Protein AF-A0A5J4TBL1-F1 (afdb_monomer_lite)

Organism: NCBI:txid222440

Secondary structure (DSSP, 8-state):
--EE-SSEEEES-EEPPPTT--SS--SB-SSEEEE-SS---GGG--EE-TTEEEES-EESSB-SSEEEE-TTHHHHHHTTTTHHHHTT--TTTS-GGGEEEESS-HHHHTT--HHHHHHH-EEGGGGT----EEEEEEEEEESS-TTSPEEEEEEEES--PPTT---SSPSSS--PPPEEE--TTS-EEEEEEES-GGG--TTT---EE-B-SSSS--B-GGG-BT-PEEEEEEEE----S----TT-----SSTTSTT--------------THHHHHHHHHHHHHHHHHHHHHHHHHHHHHHHHHHHHHHHHHHHHHHHHHHHHHHHHHT-

pLDDT: mean 84.66, std 18.49, range [24.11, 98.69]

Structure (mmCIF, N/CA/C/O backbone):
data_AF-A0A5J4TBL1-F1
#
_entry.id   AF-A0A5J4TBL1-F1
#
loop_
_atom_site.group_PDB
_atom_site.id
_atom_site.type_symbol
_atom_site.label_atom_id
_atom_site.label_alt_id
_atom_site.label_comp_id
_atom_site.label_asym_id
_atom_site.label_entity_id
_atom_site.label_seq_id
_atom_site.pdbx_PDB_ins_code
_atom_site.Cartn_x
_atom_site.Cartn_y
_atom_site.Cartn_z
_atom_site.occupancy
_atom_site.B_iso_or_equiv
_atom_site.auth_seq_id
_atom_site.auth_comp_id
_atom_site.auth_asym_id
_atom_site.auth_atom_id
_atom_site.pdbx_PDB_model_num
ATOM 1 N N . PHE A 1 1 ? 1.910 -9.242 -28.621 1.00 79.31 1 PHE A N 1
ATOM 2 C CA . PHE A 1 1 ? 3.224 -9.597 -28.035 1.00 79.31 1 PHE A CA 1
ATOM 3 C C . PHE A 1 1 ? 2.955 -10.197 -26.657 1.00 79.31 1 PHE A C 1
ATOM 5 O O . PHE A 1 1 ? 1.864 -9.976 -26.162 1.00 79.31 1 PHE A O 1
ATOM 12 N N . GLN A 1 2 ? 3.845 -11.005 -26.076 1.00 91.75 2 GLN A N 1
ATOM 13 C CA . GLN A 1 2 ? 3.670 -11.520 -24.709 1.00 91.75 2 GLN A CA 1
ATOM 14 C C . GLN A 1 2 ? 5.017 -11.528 -23.983 1.00 91.75 2 GLN A C 1
ATOM 16 O O . GLN A 1 2 ? 6.008 -12.005 -24.536 1.00 91.75 2 GLN A O 1
ATOM 21 N N . PHE A 1 3 ? 5.031 -11.033 -22.749 1.00 94.25 3 PHE A N 1
ATOM 22 C CA . PHE A 1 3 ? 6.153 -11.056 -21.824 1.00 94.25 3 PHE A CA 1
ATOM 23 C C . PHE A 1 3 ? 5.714 -11.753 -20.536 1.00 94.25 3 PHE A C 1
ATOM 25 O O . PHE A 1 3 ? 4.968 -11.189 -19.741 1.00 94.25 3 PHE A O 1
ATOM 32 N N . LYS A 1 4 ? 6.149 -13.004 -20.356 1.00 97.00 4 LYS A N 1
ATOM 33 C CA . LYS A 1 4 ? 5.782 -13.825 -19.198 1.00 97.00 4 LYS A CA 1
ATOM 34 C C . LYS A 1 4 ? 7.018 -14.396 -18.523 1.00 97.00 4 LYS A C 1
ATOM 36 O O . LYS A 1 4 ? 7.813 -15.079 -19.175 1.00 97.00 4 LYS A O 1
ATOM 41 N N . ILE A 1 5 ? 7.150 -14.165 -17.225 1.00 97.75 5 ILE A N 1
ATOM 42 C CA . ILE A 1 5 ? 8.167 -14.773 -16.373 1.00 97.75 5 ILE A CA 1
ATOM 43 C C . ILE A 1 5 ? 7.556 -16.028 -15.763 1.00 97.75 5 ILE A C 1
ATOM 45 O O . ILE A 1 5 ? 6.660 -15.948 -14.934 1.00 97.75 5 ILE A O 1
ATOM 49 N N . LYS A 1 6 ? 8.030 -17.199 -16.196 1.00 96.75 6 LYS A N 1
ATOM 50 C CA . LYS A 1 6 ? 7.522 -18.486 -15.694 1.00 96.75 6 LYS A CA 1
ATOM 51 C C . LYS A 1 6 ? 8.152 -18.897 -14.365 1.00 96.75 6 LYS A C 1
ATOM 53 O O . LYS A 1 6 ? 7.453 -19.378 -13.487 1.00 96.75 6 LYS A O 1
ATOM 58 N N . ASP A 1 7 ? 9.471 -18.765 -14.270 1.00 97.62 7 ASP A N 1
ATOM 59 C CA . ASP A 1 7 ? 10.264 -19.028 -13.067 1.00 97.62 7 ASP A CA 1
ATOM 60 C C . ASP A 1 7 ? 11.637 -18.380 -13.269 1.00 97.62 7 ASP A C 1
ATOM 62 O O . ASP A 1 7 ? 12.453 -18.865 -14.059 1.00 97.62 7 ASP A O 1
ATOM 66 N N . ALA A 1 8 ? 11.866 -17.233 -12.636 1.00 97.81 8 ALA A N 1
ATOM 67 C CA . ALA A 1 8 ? 13.154 -16.552 -12.688 1.00 97.81 8 ALA A CA 1
ATOM 68 C C . ALA A 1 8 ? 13.434 -15.832 -11.374 1.00 97.81 8 ALA A C 1
ATOM 70 O O . ALA A 1 8 ? 12.564 -15.162 -10.825 1.00 97.81 8 ALA A O 1
ATOM 71 N N . THR A 1 9 ? 14.675 -15.929 -10.901 1.00 98.19 9 THR A N 1
ATOM 72 C CA . THR A 1 9 ? 15.126 -15.221 -9.702 1.00 98.19 9 THR A CA 1
ATOM 73 C C . THR A 1 9 ? 16.022 -14.051 -10.085 1.00 98.19 9 THR A C 1
ATOM 75 O O . THR A 1 9 ? 17.064 -14.242 -10.713 1.00 98.19 9 THR A O 1
ATOM 78 N N . PHE A 1 10 ? 15.637 -12.852 -9.659 1.00 97.69 10 PHE A N 1
ATOM 79 C CA . PHE A 1 10 ? 16.438 -11.638 -9.730 1.00 97.69 10 PHE A CA 1
ATOM 80 C C . PHE A 1 10 ? 17.062 -11.429 -8.358 1.00 97.69 10 PHE A C 1
ATOM 82 O O . PHE A 1 10 ? 16.350 -11.209 -7.377 1.00 97.69 10 PHE A O 1
ATOM 89 N N . ARG A 1 11 ? 18.388 -11.563 -8.290 1.00 97.81 11 ARG A N 1
ATOM 90 C CA . ARG A 1 11 ? 19.124 -11.560 -7.030 1.00 97.81 11 ARG A CA 1
ATOM 91 C C . ARG A 1 11 ? 20.290 -10.590 -7.062 1.00 97.81 11 ARG A C 1
ATOM 93 O O . ARG A 1 11 ? 21.114 -10.671 -7.973 1.00 97.81 11 ARG A O 1
ATOM 100 N N . ASN A 1 12 ? 20.428 -9.777 -6.015 1.00 98.06 12 ASN A N 1
ATOM 101 C CA . ASN A 1 12 ? 21.492 -8.775 -5.875 1.00 98.06 12 ASN A CA 1
ATOM 102 C C . ASN A 1 12 ? 21.553 -7.779 -7.047 1.00 98.06 12 ASN A C 1
ATOM 104 O O . ASN A 1 12 ? 22.613 -7.206 -7.327 1.00 98.06 12 ASN A O 1
ATOM 108 N N . SER A 1 13 ? 20.436 -7.589 -7.748 1.00 98.25 13 SER A N 1
ATOM 109 C CA . SER A 1 13 ? 20.332 -6.638 -8.847 1.00 98.25 13 SER A CA 1
ATOM 110 C C . SER A 1 13 ? 20.237 -5.212 -8.297 1.00 98.25 13 SER A C 1
ATOM 112 O O . SER A 1 13 ? 19.727 -4.986 -7.195 1.00 98.25 13 SER A O 1
ATOM 114 N N . GLN A 1 14 ? 20.791 -4.242 -9.031 1.00 98.06 14 GLN A N 1
ATOM 115 C CA . GLN A 1 14 ? 20.861 -2.852 -8.578 1.00 98.06 14 GLN A CA 1
ATOM 116 C C . GLN A 1 14 ? 20.506 -1.874 -9.693 1.00 98.06 14 GLN A C 1
ATOM 118 O O . GLN A 1 14 ? 21.164 -1.855 -10.736 1.00 98.06 14 GLN A O 1
ATOM 123 N N . ALA A 1 15 ? 19.541 -0.996 -9.430 1.00 97.94 15 ALA A N 1
ATOM 124 C CA . ALA A 1 15 ? 19.251 0.153 -10.278 1.00 97.94 15 ALA A CA 1
ATOM 125 C C . ALA A 1 15 ? 19.938 1.398 -9.708 1.00 97.94 15 ALA A C 1
ATOM 127 O O . ALA A 1 15 ? 19.613 1.852 -8.612 1.00 97.94 15 ALA A O 1
ATOM 128 N N . LYS A 1 16 ? 20.894 1.959 -10.457 1.00 97.75 16 LYS A N 1
ATOM 129 C CA . LYS A 1 16 ? 21.672 3.125 -10.021 1.00 97.75 16 LYS A CA 1
ATOM 130 C C . LYS A 1 16 ? 21.158 4.429 -10.601 1.00 97.75 16 LYS A C 1
ATOM 132 O O . LYS A 1 16 ? 20.910 4.522 -11.804 1.00 97.75 16 LYS A O 1
ATOM 137 N N . LYS A 1 17 ? 21.032 5.440 -9.742 1.00 96.50 17 LYS A N 1
ATOM 138 C CA . LYS A 1 17 ? 20.685 6.796 -10.157 1.00 96.50 17 LYS A CA 1
ATOM 139 C C . LYS A 1 17 ? 21.891 7.438 -10.837 1.00 96.50 17 LYS A C 1
ATOM 141 O O . LYS A 1 17 ? 23.035 7.299 -10.405 1.00 96.50 17 LYS A O 1
ATOM 146 N N . HIS A 1 18 ? 21.642 8.175 -11.910 1.00 93.44 18 HIS A N 1
ATOM 147 C CA . HIS A 1 18 ? 22.672 8.949 -12.579 1.00 93.44 18 HIS A CA 1
ATOM 148 C C . HIS A 1 18 ? 23.081 10.171 -11.735 1.00 93.44 18 HIS A C 1
ATOM 150 O O . HIS A 1 18 ? 22.261 11.021 -11.397 1.00 93.44 18 HIS A O 1
ATOM 156 N N . ASN A 1 19 ? 24.374 10.301 -11.427 1.00 90.50 19 ASN A N 1
ATOM 157 C CA . ASN A 1 19 ? 24.875 11.296 -10.464 1.00 90.50 19 ASN A CA 1
ATOM 158 C C . ASN A 1 19 ? 24.828 12.758 -10.942 1.00 90.50 19 ASN A C 1
ATOM 160 O O . ASN A 1 19 ? 24.972 13.669 -10.132 1.00 90.50 19 ASN A O 1
ATOM 164 N N . SER A 1 20 ? 24.700 13.002 -12.248 1.00 89.38 20 SER A N 1
ATOM 165 C CA . SER A 1 20 ? 24.790 14.352 -12.831 1.00 89.38 20 SER A CA 1
ATOM 166 C C . SER A 1 20 ? 23.570 14.773 -13.647 1.00 89.38 20 SER A C 1
ATOM 168 O O . SER A 1 20 ? 23.599 15.826 -14.282 1.00 89.38 20 SER A O 1
ATOM 170 N N . ARG A 1 21 ? 22.511 13.954 -13.675 1.00 89.31 21 ARG A N 1
ATOM 171 C CA . ARG A 1 21 ? 21.317 14.219 -14.483 1.00 89.31 21 ARG A CA 1
ATOM 172 C C . ARG A 1 21 ? 20.092 13.572 -13.850 1.00 89.31 21 ARG A C 1
ATOM 174 O O . ARG A 1 21 ? 20.123 12.381 -13.573 1.00 89.31 21 ARG A O 1
ATOM 181 N N . ASP A 1 22 ? 19.031 14.355 -13.695 1.00 91.31 22 ASP A N 1
ATOM 182 C CA . ASP A 1 22 ? 17.773 13.885 -13.106 1.00 91.31 22 ASP A CA 1
ATOM 183 C C . ASP A 1 22 ? 16.704 13.507 -14.147 1.00 91.31 22 ASP A C 1
ATOM 185 O O . ASP A 1 22 ? 15.810 12.732 -13.833 1.00 91.31 22 ASP A O 1
ATOM 189 N N . ILE A 1 23 ? 16.799 14.024 -15.379 1.00 93.12 23 ILE A N 1
ATOM 190 C CA . ILE A 1 23 ? 15.810 13.816 -16.454 1.00 93.12 23 ILE A CA 1
ATOM 191 C C . ILE A 1 23 ? 16.521 13.279 -17.700 1.00 93.12 23 ILE A C 1
ATOM 193 O O . ILE A 1 23 ? 17.362 14.013 -18.216 1.00 93.12 23 ILE A O 1
ATOM 197 N N . PRO A 1 24 ? 16.190 12.104 -18.261 1.00 94.31 24 PRO A N 1
ATOM 198 C CA . PRO A 1 24 ? 15.126 11.229 -17.796 1.00 94.31 24 PRO A CA 1
ATOM 199 C C . PRO A 1 24 ? 15.484 10.579 -16.451 1.00 94.31 24 PRO A C 1
ATOM 201 O O . PRO A 1 24 ? 16.675 10.450 -16.136 1.00 94.31 24 PRO A O 1
ATOM 204 N N . PRO A 1 25 ? 14.473 10.165 -15.675 1.00 96.88 25 PRO A N 1
ATOM 205 C CA . PRO A 1 25 ? 14.679 9.513 -14.391 1.00 96.88 25 PRO A CA 1
ATOM 206 C C . PRO A 1 25 ? 15.465 8.205 -14.540 1.00 96.88 25 PRO A C 1
ATOM 208 O O . PRO A 1 25 ? 15.331 7.481 -15.525 1.00 96.88 25 PRO A O 1
ATOM 211 N N . THR A 1 26 ? 16.298 7.888 -13.549 1.00 96.94 26 THR A N 1
ATOM 212 C CA . TH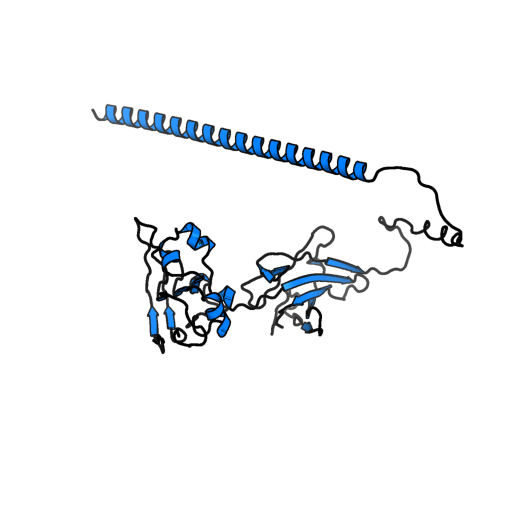R A 1 26 ? 17.113 6.662 -13.509 1.00 96.94 26 THR A CA 1
ATOM 213 C C . THR A 1 26 ? 17.190 6.128 -12.084 1.00 96.94 26 THR A C 1
ATOM 215 O O . THR A 1 26 ? 17.005 6.888 -11.139 1.00 96.94 26 THR A O 1
ATOM 218 N N . GLY A 1 27 ? 17.515 4.844 -11.927 1.00 97.38 27 GLY A N 1
ATOM 219 C CA . GLY A 1 27 ? 17.688 4.226 -10.610 1.00 97.38 27 GLY A CA 1
ATOM 220 C C . GLY A 1 27 ? 16.421 3.609 -10.018 1.00 97.38 27 GLY A C 1
ATOM 221 O O . GLY A 1 27 ? 16.331 3.525 -8.800 1.00 97.38 27 GLY A O 1
ATOM 222 N N . TYR A 1 28 ? 15.475 3.182 -10.856 1.00 98.12 28 TYR A N 1
ATOM 223 C CA . TYR A 1 28 ? 14.232 2.518 -10.450 1.00 98.12 28 TYR A CA 1
ATOM 224 C C . TYR A 1 28 ? 14.217 1.050 -10.884 1.00 98.12 28 TYR A C 1
ATOM 226 O O . TYR A 1 28 ? 14.801 0.728 -11.920 1.00 98.12 28 TYR A O 1
ATOM 234 N N . GLY A 1 29 ? 13.522 0.189 -10.137 1.00 98.00 29 GLY A N 1
ATOM 235 C CA . GLY A 1 29 ? 13.281 -1.203 -10.527 1.00 98.00 29 GLY A CA 1
ATOM 236 C C . GLY A 1 29 ? 14.543 -2.056 -10.451 1.00 98.00 29 GLY A C 1
ATOM 237 O O . GLY A 1 29 ? 15.098 -2.438 -11.481 1.00 98.00 29 GLY A O 1
ATOM 238 N N . GLY A 1 30 ? 15.027 -2.331 -9.237 1.00 97.81 30 GLY A N 1
ATOM 239 C CA . GLY A 1 30 ? 16.317 -2.996 -9.023 1.00 97.81 30 GLY A CA 1
ATOM 240 C C . GLY A 1 30 ? 16.439 -4.350 -9.723 1.00 97.81 30 GLY A C 1
ATOM 241 O O . GLY A 1 30 ? 17.508 -4.663 -10.243 1.00 97.81 30 GLY A O 1
ATOM 242 N N . GLY A 1 31 ? 15.352 -5.122 -9.784 1.00 96.94 31 GLY A N 1
ATOM 243 C CA . GLY A 1 31 ? 15.220 -6.327 -10.604 1.00 96.94 31 GLY A CA 1
ATOM 244 C C . GLY A 1 31 ? 14.622 -6.038 -11.984 1.00 96.94 31 GLY A C 1
ATOM 245 O O . GLY A 1 31 ? 15.217 -6.404 -12.999 1.00 96.94 31 GLY A O 1
ATOM 246 N N . ILE A 1 32 ? 13.455 -5.387 -12.020 1.00 97.38 32 ILE A N 1
ATOM 247 C CA . ILE A 1 32 ? 12.716 -5.052 -13.241 1.00 97.38 32 ILE A CA 1
ATOM 248 C C . ILE A 1 32 ? 12.217 -3.609 -13.188 1.00 97.38 32 ILE A C 1
ATOM 250 O O . ILE A 1 32 ? 11.505 -3.212 -12.270 1.00 97.38 32 ILE A O 1
ATOM 254 N N . PHE A 1 33 ? 12.508 -2.862 -14.251 1.00 97.94 33 PHE A N 1
ATOM 255 C CA . PHE A 1 33 ? 11.803 -1.635 -14.605 1.00 97.94 33 PHE A CA 1
ATOM 256 C C . PHE A 1 33 ? 10.949 -1.902 -15.849 1.00 97.94 33 PHE A C 1
ATOM 258 O O . PHE A 1 33 ? 11.485 -2.128 -16.938 1.00 97.94 33 PHE A O 1
ATOM 265 N N . LEU A 1 34 ? 9.627 -1.917 -15.687 1.00 97.25 34 LEU A N 1
ATOM 266 C CA . LEU A 1 34 ? 8.672 -2.217 -16.750 1.00 97.25 34 LEU A CA 1
ATOM 267 C C . LEU A 1 34 ? 8.008 -0.933 -17.249 1.00 97.25 34 LEU A C 1
ATOM 269 O O . LEU A 1 34 ? 7.393 -0.194 -16.487 1.00 97.25 34 LEU A O 1
ATOM 273 N N . THR A 1 35 ? 8.091 -0.693 -18.554 1.00 95.69 35 THR A N 1
ATOM 274 C CA . THR A 1 35 ? 7.397 0.413 -19.215 1.00 95.69 35 THR A CA 1
ATOM 275 C C . THR A 1 35 ? 7.108 0.076 -20.677 1.00 95.69 35 THR A C 1
ATOM 277 O O . THR A 1 35 ? 7.665 -0.880 -21.224 1.00 95.69 35 THR A O 1
ATOM 280 N N . GLY A 1 36 ? 6.248 0.857 -21.325 1.00 89.50 36 GLY A N 1
ATOM 281 C CA . GLY A 1 36 ? 5.854 0.653 -22.713 1.00 89.50 36 GLY A CA 1
ATOM 282 C C . GLY A 1 36 ? 5.285 1.912 -23.360 1.00 89.50 36 GLY A C 1
ATOM 283 O O . GLY A 1 36 ? 5.020 2.916 -22.703 1.00 89.50 36 GLY A O 1
ATOM 284 N N . THR A 1 37 ? 5.123 1.859 -24.680 1.00 88.62 37 THR A N 1
ATOM 285 C CA . THR A 1 37 ? 4.456 2.909 -25.459 1.00 88.62 37 THR A CA 1
ATOM 286 C C . THR A 1 37 ? 3.021 2.507 -25.777 1.00 88.62 37 THR A C 1
ATOM 288 O O . THR A 1 37 ? 2.810 1.398 -26.270 1.00 88.62 37 THR A O 1
ATOM 291 N N . GLY A 1 38 ? 2.082 3.440 -25.617 1.00 86.69 38 GLY A N 1
ATOM 292 C CA . GLY A 1 38 ? 0.657 3.209 -25.857 1.00 86.69 38 GLY A CA 1
ATOM 293 C C . GLY A 1 38 ? -0.054 2.584 -24.659 1.00 86.69 38 GLY A C 1
ATOM 294 O O . GLY A 1 38 ? 0.552 2.367 -23.610 1.00 86.69 38 GLY A O 1
ATOM 295 N N . ASP A 1 39 ? -1.342 2.318 -24.841 1.00 87.94 39 ASP A N 1
ATOM 296 C CA . ASP A 1 39 ? -2.207 1.770 -23.802 1.00 87.94 39 ASP A CA 1
ATOM 297 C C . ASP A 1 39 ? -2.050 0.253 -23.690 1.00 87.94 39 ASP A C 1
ATOM 299 O O . ASP A 1 39 ? -1.992 -0.463 -24.697 1.00 87.94 39 ASP A O 1
ATOM 303 N N . TYR A 1 40 ? -1.990 -0.238 -22.454 1.00 91.94 40 TYR A N 1
ATOM 304 C CA . TYR A 1 40 ? -2.026 -1.664 -22.169 1.00 91.94 40 TYR A CA 1
ATOM 305 C C . TYR A 1 40 ? -3.474 -2.137 -22.058 1.00 91.94 40 TYR A C 1
ATOM 307 O O . TYR A 1 40 ? -4.257 -1.596 -21.283 1.00 91.94 40 TYR A O 1
ATOM 315 N N . ASP A 1 41 ? -3.811 -3.175 -22.817 1.00 93.94 41 ASP A N 1
ATOM 316 C CA . ASP A 1 41 ? -5.073 -3.891 -22.667 1.00 93.94 41 ASP A CA 1
ATOM 317 C C . ASP A 1 41 ? -4.963 -4.850 -21.474 1.00 93.94 41 ASP A C 1
ATOM 319 O O . ASP A 1 41 ? -4.300 -5.892 -21.565 1.00 93.94 41 ASP A O 1
ATOM 323 N N . VAL A 1 42 ? -5.590 -4.489 -20.351 1.00 92.38 42 VAL A N 1
ATOM 324 C CA . VAL A 1 42 ? -5.534 -5.261 -19.102 1.00 92.38 42 VAL A CA 1
ATOM 325 C C . VAL A 1 42 ? -6.110 -6.665 -19.254 1.00 92.38 42 VAL A C 1
ATOM 327 O O . VAL A 1 42 ? -5.624 -7.590 -18.604 1.00 92.38 42 VAL A O 1
ATOM 330 N N .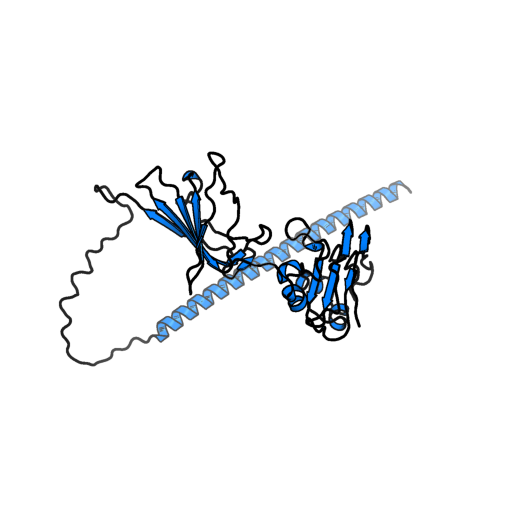 ASP A 1 43 ? -7.059 -6.877 -20.168 1.00 93.62 43 ASP A N 1
ATOM 331 C CA . ASP A 1 43 ? -7.689 -8.178 -20.410 1.00 93.62 43 ASP A CA 1
ATOM 332 C C . ASP A 1 43 ? -6.822 -9.108 -21.264 1.00 93.62 43 ASP A C 1
ATOM 334 O O . ASP A 1 43 ? -7.087 -10.307 -21.367 1.00 93.62 43 ASP A O 1
ATOM 338 N N . SER A 1 44 ? -5.744 -8.586 -21.848 1.00 92.75 44 SER A N 1
ATOM 339 C CA . SER A 1 44 ? -4.925 -9.325 -22.803 1.00 92.75 44 SER A CA 1
ATOM 340 C C . SER A 1 44 ? -3.992 -10.376 -22.183 1.00 92.75 44 SER A C 1
ATOM 342 O O . SER A 1 44 ? -3.463 -11.220 -22.917 1.00 92.75 44 SER A O 1
ATOM 344 N N . ASP A 1 45 ? -3.743 -10.315 -20.867 1.00 90.06 45 ASP A N 1
ATOM 345 C 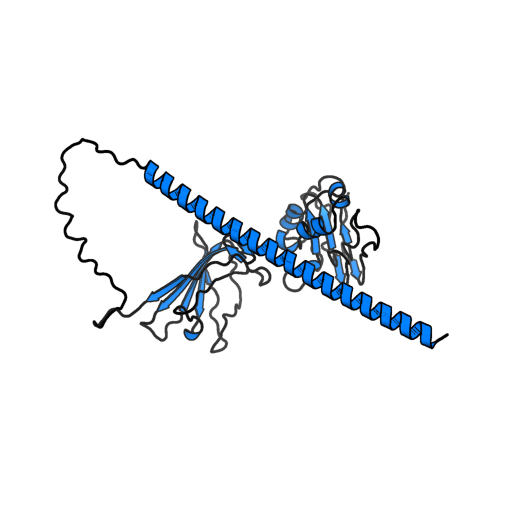CA . ASP A 1 45 ? -2.773 -11.150 -20.130 1.00 90.06 45 ASP A CA 1
ATOM 346 C C . ASP A 1 45 ? -1.399 -11.236 -20.819 1.00 90.06 45 ASP A C 1
ATOM 348 O O . ASP A 1 45 ? -0.720 -12.276 -20.807 1.00 90.06 45 ASP A O 1
ATOM 352 N N . GLN A 1 46 ? -1.001 -10.156 -21.498 1.00 94.44 46 GLN A N 1
ATOM 353 C CA . GLN A 1 46 ? 0.247 -10.113 -22.250 1.00 94.44 46 GLN A CA 1
ATOM 354 C C . GLN A 1 46 ? 1.461 -9.919 -21.346 1.00 94.44 46 GLN A C 1
ATOM 356 O O . GLN A 1 46 ? 2.551 -10.318 -21.753 1.00 94.44 46 GLN A O 1
ATOM 361 N N . ILE A 1 47 ? 1.284 -9.351 -20.154 1.00 96.25 47 ILE A N 1
ATOM 362 C CA . ILE A 1 47 ? 2.327 -9.167 -19.144 1.00 96.25 47 ILE A CA 1
ATOM 363 C C . ILE A 1 47 ? 2.011 -10.054 -17.942 1.00 96.25 47 ILE A C 1
ATOM 365 O O . ILE A 1 47 ? 0.908 -10.008 -17.409 1.00 96.25 47 ILE A O 1
ATOM 369 N N . ASP A 1 48 ? 2.985 -10.862 -17.535 1.00 97.38 48 ASP A N 1
ATOM 370 C CA . ASP A 1 48 ? 2.877 -11.772 -16.396 1.00 97.38 48 ASP A CA 1
ATOM 371 C C . ASP A 1 48 ? 4.235 -11.867 -15.692 1.00 97.38 48 ASP A C 1
ATOM 373 O O . ASP A 1 48 ? 5.194 -12.427 -16.230 1.00 97.38 48 ASP A O 1
ATOM 377 N N . LEU A 1 49 ? 4.326 -11.278 -14.503 1.00 97.69 49 LEU A N 1
ATOM 378 C CA . LEU A 1 49 ? 5.497 -11.297 -13.630 1.00 97.69 49 LEU A CA 1
ATOM 379 C C . LEU A 1 49 ? 5.322 -12.285 -12.464 1.00 97.69 49 LEU A C 1
ATOM 381 O O . LEU A 1 49 ? 6.180 -12.334 -11.589 1.00 97.69 49 LEU A O 1
ATOM 385 N N . SER A 1 50 ? 4.255 -13.093 -12.440 1.00 97.25 50 SER A N 1
ATOM 386 C CA . SER A 1 50 ? 3.918 -13.959 -11.297 1.00 97.25 50 SER A CA 1
ATOM 387 C C . SER A 1 50 ? 4.997 -15.001 -10.966 1.00 97.25 50 SER A C 1
ATOM 389 O O . SER A 1 50 ? 5.162 -15.379 -9.811 1.00 97.25 50 SER A O 1
ATOM 391 N N . GLY A 1 51 ? 5.782 -15.444 -11.955 1.00 97.81 51 GLY A N 1
ATOM 392 C CA . GLY A 1 51 ? 6.918 -16.352 -11.753 1.00 97.81 51 GLY A CA 1
ATOM 393 C C . GLY A 1 51 ? 8.229 -15.669 -11.342 1.00 97.81 51 GLY A C 1
ATOM 394 O O . GLY A 1 51 ? 9.279 -16.320 -11.340 1.00 97.81 51 GLY A O 1
ATOM 395 N N . MET A 1 52 ? 8.213 -14.364 -11.062 1.00 97.88 52 MET A N 1
ATOM 396 C CA . MET A 1 52 ? 9.375 -13.616 -10.586 1.00 97.88 52 MET A CA 1
ATOM 397 C C . MET A 1 52 ? 9.643 -13.907 -9.108 1.00 97.88 52 MET A C 1
ATOM 399 O O . MET A 1 52 ? 8.730 -13.883 -8.291 1.00 97.88 52 MET A O 1
ATOM 403 N N . LYS A 1 53 ? 10.916 -14.130 -8.774 1.00 98.19 53 LYS A N 1
ATOM 404 C CA . LYS A 1 53 ? 11.419 -14.174 -7.398 1.00 98.19 53 LYS A CA 1
ATOM 405 C C . LYS A 1 53 ? 12.452 -13.082 -7.176 1.00 98.19 53 LYS A C 1
ATOM 407 O O . LYS A 1 53 ? 13.340 -12.916 -8.020 1.00 98.19 53 LYS A O 1
ATOM 412 N N . SER A 1 54 ? 12.381 -12.397 -6.047 1.00 96.88 54 SER A N 1
ATOM 413 C CA . SER A 1 54 ? 13.226 -11.254 -5.721 1.00 96.88 54 SER A CA 1
ATOM 414 C C . SER A 1 54 ? 14.033 -11.528 -4.463 1.00 96.88 54 SER A C 1
ATOM 416 O O . SER A 1 54 ? 13.486 -11.844 -3.415 1.00 96.88 54 SER A O 1
ATOM 418 N N . ASP A 1 55 ? 15.355 -11.390 -4.545 1.00 97.00 55 ASP A N 1
ATOM 419 C CA . ASP A 1 55 ? 16.207 -11.557 -3.370 1.00 97.00 55 ASP A CA 1
ATOM 420 C C . ASP A 1 55 ? 17.304 -10.496 -3.324 1.00 97.00 55 ASP A C 1
ATOM 422 O O . ASP A 1 55 ? 18.191 -10.440 -4.178 1.00 97.00 55 ASP A O 1
ATOM 426 N N . SER A 1 56 ? 17.275 -9.679 -2.271 1.00 97.25 56 SER A N 1
ATOM 427 C CA . SER A 1 56 ? 18.333 -8.711 -1.973 1.00 97.25 56 SER A CA 1
ATOM 428 C C . SER A 1 56 ? 18.592 -7.719 -3.121 1.00 97.25 56 SER A C 1
ATOM 430 O O . SER A 1 56 ? 19.732 -7.321 -3.369 1.00 97.25 56 SER A O 1
ATOM 432 N N . ASN A 1 57 ? 17.543 -7.337 -3.856 1.00 98.31 57 ASN A N 1
ATOM 433 C CA . ASN A 1 57 ? 17.621 -6.304 -4.889 1.00 98.31 57 ASN A CA 1
ATOM 434 C C . ASN A 1 57 ? 17.611 -4.903 -4.263 1.00 98.31 57 ASN A C 1
ATOM 436 O O . ASN A 1 57 ? 17.212 -4.712 -3.115 1.00 98.31 57 ASN A O 1
ATOM 440 N N . SER A 1 58 ? 18.082 -3.906 -5.010 1.00 98.50 58 SER A N 1
ATOM 441 C CA . SER A 1 58 ? 18.034 -2.513 -4.565 1.00 98.50 58 SER A CA 1
ATOM 442 C C . SER A 1 58 ? 17.846 -1.542 -5.721 1.00 98.50 58 SER A C 1
ATOM 444 O O . SER A 1 58 ? 18.339 -1.759 -6.829 1.00 98.50 58 SER A O 1
ATOM 446 N N . ALA A 1 59 ? 17.186 -0.428 -5.444 1.00 98.38 59 ALA A N 1
ATOM 447 C CA . ALA A 1 59 ? 17.072 0.693 -6.356 1.00 98.38 59 ALA A CA 1
ATOM 448 C C . ALA A 1 59 ? 17.463 1.975 -5.617 1.00 98.38 59 ALA A C 1
ATOM 450 O O . ALA A 1 59 ? 17.159 2.144 -4.440 1.00 98.38 59 ALA A O 1
ATOM 451 N N . ASP A 1 60 ? 18.178 2.874 -6.288 1.00 97.75 60 ASP A N 1
ATOM 452 C CA . ASP A 1 60 ? 18.572 4.143 -5.674 1.00 97.75 60 ASP A CA 1
ATOM 453 C C . ASP A 1 60 ? 17.384 5.123 -5.559 1.00 97.75 60 ASP A C 1
ATOM 455 O O . ASP A 1 60 ? 17.468 6.080 -4.790 1.00 97.75 60 ASP A O 1
ATOM 459 N N . SER A 1 61 ? 16.316 4.937 -6.350 1.00 96.75 61 SER A N 1
ATOM 460 C CA . SER A 1 61 ? 15.191 5.886 -6.450 1.00 96.75 61 SER A CA 1
ATOM 461 C C . SER A 1 61 ? 13.810 5.306 -6.119 1.00 96.75 61 SER A C 1
ATOM 463 O O . SER A 1 61 ? 12.971 6.058 -5.636 1.00 96.75 61 SER A O 1
ATOM 465 N N . GLY A 1 62 ? 13.563 4.010 -6.333 1.00 96.88 62 GLY A N 1
ATOM 466 C CA . GLY A 1 62 ? 12.288 3.367 -5.984 1.00 96.88 62 GLY A CA 1
ATOM 467 C C . GLY A 1 62 ? 12.081 2.024 -6.681 1.00 96.88 62 GLY A C 1
ATOM 468 O O . GLY A 1 62 ? 12.733 1.732 -7.687 1.00 96.88 62 GLY A O 1
ATOM 469 N N . GLY A 1 63 ? 11.177 1.204 -6.154 1.00 97.75 63 GLY A N 1
ATOM 470 C CA . GLY A 1 63 ? 10.929 -0.158 -6.611 1.00 97.75 63 GLY A CA 1
ATOM 471 C C . GLY A 1 63 ? 12.186 -0.997 -6.451 1.00 97.75 63 GLY A C 1
ATOM 472 O O . GLY A 1 63 ? 12.892 -1.267 -7.428 1.00 97.75 63 GLY A O 1
ATOM 473 N N . GLN A 1 64 ? 12.499 -1.380 -5.211 1.00 97.94 64 GLN A N 1
ATOM 474 C CA . GLN A 1 64 ? 13.724 -2.119 -4.894 1.00 97.94 64 GLN A CA 1
ATOM 475 C C . GLN A 1 64 ? 13.856 -3.377 -5.751 1.00 97.94 64 GLN A C 1
ATOM 477 O O . GLN A 1 64 ? 14.963 -3.710 -6.176 1.00 97.94 64 GLN A O 1
ATOM 482 N N . SER A 1 65 ? 12.729 -4.015 -6.074 1.00 97.94 65 SER A N 1
ATOM 483 C CA . SER A 1 65 ? 12.661 -5.156 -6.982 1.00 97.94 65 SER A CA 1
ATOM 484 C C . SER A 1 65 ? 11.951 -4.804 -8.285 1.00 97.94 65 SER A C 1
ATOM 486 O O . SER A 1 65 ? 12.553 -4.958 -9.349 1.00 97.94 65 SER A O 1
ATOM 488 N N . THR A 1 66 ? 10.730 -4.276 -8.222 1.00 98.44 66 THR A N 1
ATOM 489 C CA . THR A 1 66 ? 9.904 -3.991 -9.401 1.00 98.44 66 THR A CA 1
ATOM 490 C C . THR A 1 66 ? 9.451 -2.540 -9.399 1.00 98.44 66 THR A C 1
ATOM 492 O O . THR A 1 66 ? 8.939 -2.039 -8.399 1.00 98.44 66 THR A O 1
ATOM 495 N N . TYR A 1 67 ? 9.602 -1.878 -10.544 1.00 98.69 67 TYR A N 1
ATOM 496 C CA . TYR A 1 67 ? 9.017 -0.566 -10.785 1.00 98.69 67 TYR A CA 1
ATOM 497 C C . TYR A 1 67 ? 8.263 -0.547 -12.113 1.00 98.69 67 TYR A C 1
ATOM 499 O O . TYR A 1 67 ? 8.825 -0.943 -13.137 1.00 98.69 67 TYR A O 1
ATOM 507 N N . ILE A 1 68 ? 7.008 -0.096 -12.110 1.00 98.38 68 ILE A N 1
ATOM 508 C CA . ILE A 1 68 ? 6.153 -0.097 -13.307 1.00 98.38 68 ILE A CA 1
ATOM 509 C C . ILE A 1 68 ? 5.710 1.325 -13.662 1.00 98.38 68 ILE A C 1
ATOM 511 O O . ILE A 1 68 ? 5.235 2.075 -12.815 1.00 98.38 68 ILE A O 1
ATOM 515 N N . VAL A 1 69 ? 5.842 1.684 -14.939 1.00 98.19 69 VAL A N 1
ATOM 516 C CA . VAL A 1 69 ? 5.333 2.937 -15.509 1.00 98.19 69 VAL A CA 1
ATOM 517 C C . VAL A 1 69 ? 4.401 2.607 -16.664 1.00 98.19 69 VAL A C 1
ATOM 519 O O . VAL A 1 69 ? 4.864 2.199 -17.737 1.00 98.19 69 VAL A O 1
ATOM 522 N N . MET A 1 70 ? 3.099 2.778 -16.441 1.00 96.44 70 MET A N 1
ATOM 523 C CA . MET A 1 70 ? 2.063 2.571 -17.455 1.00 96.44 70 MET A CA 1
ATOM 524 C C . MET A 1 70 ? 0.766 3.320 -17.101 1.00 96.44 70 MET A C 1
ATOM 526 O O . MET A 1 70 ? 0.436 3.388 -15.920 1.00 96.44 70 MET A O 1
ATOM 530 N N . PRO A 1 71 ? -0.020 3.821 -18.074 1.00 96.50 71 PRO A N 1
ATOM 531 C CA . PRO A 1 71 ? -1.268 4.534 -17.775 1.00 96.50 71 PRO A CA 1
ATOM 532 C C . PRO A 1 71 ? -2.351 3.678 -17.096 1.00 96.50 71 PRO A C 1
ATOM 534 O O . PRO A 1 71 ? -3.113 4.185 -16.284 1.00 96.50 71 PRO A O 1
ATOM 537 N N . GLN A 1 72 ? -2.428 2.381 -17.411 1.00 96.50 72 GLN A N 1
ATOM 538 C CA . GLN A 1 72 ? -3.415 1.446 -16.844 1.00 96.50 72 GLN A CA 1
ATOM 539 C C . GLN A 1 72 ? -2.891 0.717 -15.592 1.00 96.50 72 GLN A C 1
ATOM 541 O O . GLN A 1 72 ? -3.322 -0.394 -15.303 1.00 96.50 72 GLN A O 1
ATOM 546 N N . LEU A 1 73 ? -1.920 1.288 -14.865 1.00 97.00 73 LEU A N 1
ATOM 547 C CA . LEU A 1 73 ? -1.232 0.586 -13.771 1.00 97.00 73 LEU A CA 1
ATOM 548 C C . LEU A 1 73 ? -2.189 0.163 -12.654 1.00 97.00 73 LEU A C 1
ATOM 550 O O . LEU A 1 73 ? -2.129 -0.969 -12.185 1.00 97.00 73 LEU A O 1
ATOM 554 N N . GLU A 1 74 ? -3.067 1.074 -12.243 1.00 97.12 74 GLU A N 1
ATOM 555 C CA . GLU A 1 74 ? -4.048 0.809 -11.191 1.00 97.12 74 GLU A CA 1
ATOM 556 C C . GLU A 1 74 ? -5.005 -0.319 -11.594 1.00 97.12 74 GLU A C 1
ATOM 558 O O . GLU A 1 74 ? -5.141 -1.297 -10.862 1.00 97.12 74 GLU A O 1
ATOM 563 N N . GLU A 1 75 ? -5.591 -0.232 -12.791 1.00 96.94 75 GLU A N 1
ATOM 564 C CA . GLU A 1 75 ? -6.495 -1.253 -13.333 1.00 96.94 75 GLU A CA 1
ATOM 565 C C . GLU A 1 75 ? -5.790 -2.611 -13.476 1.00 96.94 75 GLU A C 1
ATOM 567 O O . GLU A 1 75 ? -6.345 -3.650 -13.118 1.00 96.94 75 GLU A O 1
ATOM 572 N N . PHE A 1 76 ? -4.535 -2.607 -13.936 1.00 96.50 76 PHE A N 1
ATOM 573 C CA . PHE A 1 76 ? -3.739 -3.821 -14.077 1.00 96.50 76 PHE A CA 1
ATOM 574 C C . PHE A 1 76 ? -3.491 -4.505 -12.728 1.00 96.50 76 PHE A C 1
ATOM 576 O O . PHE A 1 76 ? -3.642 -5.719 -12.624 1.00 96.50 76 PHE A O 1
ATOM 583 N N . CYS A 1 77 ? -3.169 -3.733 -11.689 1.00 97.69 77 CYS A N 1
ATOM 584 C CA . CYS A 1 77 ? -3.001 -4.239 -10.329 1.00 97.69 77 CYS A CA 1
ATOM 585 C C . CYS A 1 77 ? -4.326 -4.718 -9.707 1.00 97.69 77 CYS A C 1
ATOM 587 O O . CYS A 1 77 ? -4.346 -5.718 -8.990 1.00 97.69 77 CYS A O 1
ATOM 589 N N . GLN A 1 78 ? -5.435 -4.024 -9.967 1.00 96.94 78 GLN A N 1
ATOM 590 C CA . GLN A 1 78 ? -6.754 -4.362 -9.419 1.00 96.94 78 GLN A CA 1
ATOM 591 C C . GLN A 1 78 ? -7.339 -5.642 -10.021 1.00 96.94 78 GLN A C 1
ATOM 593 O O . GLN A 1 78 ? -8.039 -6.374 -9.319 1.00 96.94 78 GLN A O 1
ATOM 598 N N . LYS A 1 79 ? -7.039 -5.926 -11.295 1.00 95.62 79 LYS A N 1
ATOM 599 C CA . LYS A 1 79 ? -7.620 -7.031 -12.073 1.00 95.62 79 LYS A CA 1
ATOM 600 C C . LYS A 1 79 ? -7.625 -8.375 -11.339 1.00 95.62 79 LYS A C 1
ATOM 602 O O . LYS A 1 79 ? -8.610 -9.108 -11.397 1.00 95.62 79 LYS A O 1
ATOM 607 N N . ASP A 1 80 ? -6.519 -8.719 -10.696 1.00 95.88 80 ASP A N 1
ATOM 608 C CA . ASP A 1 80 ? -6.288 -10.035 -10.097 1.00 95.88 80 ASP A CA 1
ATOM 609 C C . ASP A 1 80 ? -5.668 -9.944 -8.697 1.00 95.88 80 ASP A C 1
ATOM 611 O O . ASP A 1 80 ? -4.959 -10.851 -8.252 1.00 95.88 80 ASP A O 1
ATOM 615 N N . SER A 1 81 ? -5.921 -8.827 -8.011 1.00 96.25 81 SER A N 1
ATOM 616 C CA . SER A 1 81 ? -5.309 -8.511 -6.717 1.00 96.25 81 SER A CA 1
ATOM 617 C C . SER A 1 81 ? -3.773 -8.579 -6.762 1.00 96.25 81 SER A C 1
ATOM 619 O O . SER A 1 81 ? -3.117 -9.162 -5.892 1.00 96.25 81 SER A O 1
ATOM 621 N N . GLY A 1 82 ? -3.209 -8.021 -7.832 1.00 96.38 82 GLY A N 1
ATOM 622 C CA . GLY A 1 82 ? -1.781 -7.906 -8.081 1.00 96.38 82 GLY A CA 1
ATOM 623 C C . GLY A 1 82 ? -1.075 -9.215 -8.443 1.00 96.38 82 GLY A C 1
ATOM 624 O O . GLY A 1 82 ? 0.155 -9.228 -8.504 1.00 96.38 82 GLY A O 1
ATOM 625 N N . ALA A 1 83 ? -1.785 -10.325 -8.664 1.00 96.94 83 ALA A N 1
ATOM 626 C CA . ALA A 1 83 ? -1.165 -11.636 -8.865 1.00 96.94 83 ALA A CA 1
ATOM 627 C C . ALA A 1 83 ? -0.199 -11.673 -10.068 1.00 96.94 83 ALA A C 1
ATOM 629 O O . ALA A 1 83 ? 0.861 -12.295 -9.976 1.00 96.94 83 ALA A O 1
ATOM 630 N N . LEU A 1 84 ? -0.503 -10.958 -11.153 1.00 96.81 84 LEU A N 1
ATOM 631 C CA . LEU A 1 84 ? 0.357 -10.839 -12.333 1.00 96.81 84 LEU A CA 1
ATOM 632 C C . LEU A 1 84 ? 1.553 -9.892 -12.149 1.00 96.81 84 LEU A C 1
ATOM 634 O O . LEU A 1 84 ? 2.461 -9.927 -12.977 1.00 96.81 84 LEU A O 1
ATOM 638 N N . VAL A 1 85 ? 1.596 -9.057 -11.106 1.00 96.56 85 VAL A N 1
ATOM 639 C CA . VAL A 1 85 ? 2.681 -8.071 -10.898 1.00 96.56 85 VAL A CA 1
ATOM 640 C C . VAL A 1 85 ? 3.569 -8.372 -9.697 1.00 96.56 85 VAL A C 1
ATOM 642 O O . VAL A 1 85 ? 4.736 -7.984 -9.696 1.00 96.56 85 VAL A O 1
ATOM 645 N N . LYS A 1 86 ? 3.035 -9.053 -8.679 1.00 95.12 86 LYS A N 1
ATOM 646 C CA . LYS A 1 86 ? 3.664 -9.138 -7.358 1.00 95.12 86 LYS A CA 1
ATOM 647 C C . LYS A 1 86 ? 4.820 -10.138 -7.266 1.00 95.12 86 LYS A C 1
ATOM 649 O O . LYS A 1 86 ? 5.688 -9.975 -6.416 1.00 95.12 86 LYS A O 1
ATOM 654 N N . GLY A 1 87 ? 4.878 -11.140 -8.147 1.00 96.56 87 GLY A N 1
ATOM 655 C CA . GLY A 1 87 ? 5.898 -12.192 -8.065 1.00 96.56 87 GLY A CA 1
ATOM 656 C C . GLY A 1 87 ? 5.832 -12.923 -6.719 1.00 96.56 87 GLY A C 1
ATOM 657 O O . GLY A 1 87 ? 4.776 -13.431 -6.346 1.00 96.56 87 GLY A O 1
ATOM 658 N N . ASP A 1 88 ? 6.940 -12.940 -5.976 1.00 97.25 88 ASP A N 1
ATOM 659 C CA . ASP A 1 88 ? 7.048 -13.489 -4.618 1.00 97.25 88 ASP A CA 1
ATOM 660 C C . ASP A 1 88 ? 6.835 -12.467 -3.487 1.00 97.25 88 ASP A C 1
ATOM 662 O O . ASP A 1 88 ? 7.104 -12.781 -2.328 1.00 97.25 88 ASP A O 1
ATOM 666 N N . TYR A 1 89 ? 6.341 -11.266 -3.801 1.00 98.00 89 TYR A N 1
ATOM 667 C CA . TYR A 1 89 ? 5.933 -10.279 -2.804 1.00 98.00 89 TYR A CA 1
ATOM 668 C C . TYR A 1 89 ? 4.826 -10.833 -1.895 1.00 98.00 89 TYR A C 1
ATOM 670 O O . TYR A 1 89 ? 3.772 -11.273 -2.366 1.00 98.00 89 TYR A O 1
ATOM 678 N N . ASP A 1 90 ? 5.061 -10.774 -0.587 1.00 96.38 90 ASP A N 1
ATOM 679 C CA . ASP A 1 90 ? 4.114 -11.167 0.446 1.00 96.38 90 ASP A CA 1
ATOM 680 C C . ASP A 1 90 ? 3.387 -9.935 0.997 1.00 96.38 90 ASP A C 1
ATOM 682 O O . ASP A 1 90 ? 4.002 -8.981 1.488 1.00 96.38 90 ASP A O 1
ATOM 686 N N . ASP A 1 91 ? 2.055 -9.971 0.944 1.00 95.38 91 ASP A N 1
ATOM 687 C CA . ASP A 1 91 ? 1.207 -8.852 1.349 1.00 95.38 91 ASP A CA 1
ATOM 688 C C . ASP A 1 91 ? 1.369 -8.493 2.841 1.00 95.38 91 ASP A C 1
ATOM 690 O O . ASP A 1 91 ? 1.024 -7.383 3.230 1.00 95.38 91 ASP A O 1
ATOM 694 N N . LYS A 1 92 ? 1.944 -9.353 3.690 1.00 92.62 92 LYS A N 1
ATOM 695 C CA . LYS A 1 92 ? 2.184 -9.078 5.119 1.00 92.62 92 LYS A CA 1
ATOM 696 C C . LYS A 1 92 ? 3.642 -8.754 5.423 1.00 92.62 92 LYS A C 1
ATOM 698 O O . LYS A 1 92 ? 3.902 -7.840 6.203 1.00 92.62 92 LYS A O 1
ATOM 703 N N . GLU A 1 93 ? 4.569 -9.479 4.807 1.00 94.31 93 GLU A N 1
ATOM 704 C CA . GLU A 1 93 ? 5.976 -9.490 5.221 1.00 94.31 93 GLU A CA 1
ATOM 705 C C . GLU A 1 93 ? 6.908 -8.661 4.319 1.00 94.31 93 GLU A C 1
ATOM 707 O O . GLU A 1 93 ? 7.933 -8.172 4.796 1.00 94.31 93 GLU A O 1
ATOM 712 N N . SER A 1 94 ? 6.592 -8.482 3.030 1.00 96.75 94 SER A N 1
ATOM 713 C CA . SER A 1 94 ? 7.476 -7.767 2.090 1.00 96.75 94 SER A CA 1
ATOM 714 C C . SER A 1 94 ? 7.450 -6.250 2.290 1.00 96.75 94 SER A C 1
ATOM 716 O O . SER A 1 94 ? 6.424 -5.682 2.667 1.00 96.75 94 SER A O 1
ATOM 718 N N . ASP A 1 95 ? 8.550 -5.551 1.992 1.00 96.81 95 ASP A N 1
ATOM 719 C CA . ASP A 1 95 ? 8.628 -4.087 2.108 1.00 96.81 95 ASP A CA 1
ATOM 720 C C . ASP A 1 95 ? 7.745 -3.429 1.036 1.00 96.81 95 ASP A C 1
ATOM 722 O O . ASP A 1 95 ? 7.827 -3.783 -0.134 1.00 96.81 95 ASP A O 1
ATOM 726 N N . LEU A 1 96 ? 6.907 -2.446 1.396 1.00 97.12 96 LEU A N 1
ATOM 727 C CA . LEU A 1 96 ? 6.076 -1.710 0.426 1.00 97.12 96 LEU A CA 1
ATOM 728 C C . LEU A 1 96 ? 6.898 -1.128 -0.738 1.00 97.12 96 LEU A C 1
ATOM 730 O O . LEU A 1 96 ? 6.392 -1.032 -1.851 1.00 97.12 96 LEU A O 1
ATOM 734 N N . ASN A 1 97 ? 8.162 -0.780 -0.496 1.00 97.12 97 ASN A N 1
ATOM 735 C CA . ASN A 1 97 ? 9.055 -0.208 -1.500 1.00 97.12 97 ASN A CA 1
ATOM 736 C C . ASN A 1 97 ? 9.633 -1.256 -2.473 1.00 97.12 97 ASN A C 1
ATOM 738 O O . ASN A 1 97 ? 10.326 -0.888 -3.423 1.00 97.12 97 ASN A O 1
ATOM 742 N N . ASP A 1 98 ? 9.388 -2.558 -2.269 1.00 98.00 98 ASP A N 1
ATOM 743 C CA . ASP A 1 98 ? 9.842 -3.603 -3.197 1.00 98.00 98 ASP A CA 1
ATOM 744 C C . ASP A 1 98 ? 9.130 -3.523 -4.548 1.00 98.00 98 ASP A C 1
ATOM 746 O O . ASP A 1 98 ? 9.754 -3.782 -5.583 1.00 98.00 98 ASP A O 1
ATOM 750 N N . VAL A 1 99 ? 7.852 -3.138 -4.533 1.00 98.31 99 VAL A N 1
ATOM 751 C CA . VAL A 1 99 ? 6.982 -3.045 -5.708 1.00 98.31 99 VAL A CA 1
ATOM 752 C C . VAL A 1 99 ? 6.323 -1.667 -5.750 1.00 98.31 99 VAL A C 1
ATOM 754 O O . VAL A 1 99 ? 5.389 -1.374 -5.008 1.00 98.31 99 VAL A O 1
ATOM 757 N N . GLU A 1 100 ? 6.803 -0.802 -6.638 1.00 98.69 100 GLU A N 1
ATOM 758 C CA . GLU A 1 100 ? 6.304 0.571 -6.787 1.00 98.69 100 GLU A CA 1
ATOM 759 C C . GLU A 1 100 ? 5.985 0.898 -8.251 1.00 98.69 100 GLU A C 1
ATOM 761 O O . GLU A 1 100 ? 6.310 0.151 -9.175 1.00 98.69 100 GLU A O 1
ATOM 766 N N . GLY A 1 101 ? 5.336 2.032 -8.492 1.00 98.31 101 GLY A N 1
ATOM 767 C CA . GLY A 1 101 ? 5.141 2.520 -9.849 1.00 98.31 101 GLY A CA 1
ATOM 768 C C . GLY A 1 101 ? 4.378 3.830 -9.935 1.00 98.31 101 GLY A C 1
ATOM 769 O O . GLY A 1 101 ? 3.922 4.367 -8.924 1.00 98.31 101 GLY A O 1
ATOM 770 N N . ILE A 1 102 ? 4.243 4.328 -11.164 1.00 97.88 102 ILE A N 1
ATOM 771 C CA . ILE A 1 102 ? 3.478 5.532 -11.508 1.00 97.88 102 ILE A CA 1
ATOM 772 C C . ILE A 1 102 ? 2.499 5.214 -12.634 1.00 97.88 102 ILE A C 1
ATOM 774 O O . ILE A 1 102 ? 2.860 4.611 -13.649 1.00 97.88 102 ILE A O 1
ATOM 778 N N . SER A 1 103 ? 1.264 5.687 -12.461 1.00 96.81 103 SER A N 1
ATOM 779 C CA . SER A 1 103 ? 0.213 5.600 -13.471 1.00 96.81 103 SER A CA 1
ATOM 780 C C . SER A 1 103 ? 0.350 6.725 -14.506 1.00 96.81 103 SER A C 1
ATOM 782 O O . SER A 1 103 ? -0.339 7.741 -14.446 1.00 96.81 103 SER A O 1
ATOM 784 N N . THR A 1 104 ? 1.314 6.596 -15.420 1.00 96.50 104 THR A N 1
ATOM 785 C CA . THR A 1 104 ? 1.574 7.575 -16.489 1.00 96.50 104 THR A CA 1
ATOM 786 C C . THR A 1 104 ? 2.216 6.909 -17.706 1.00 96.50 104 THR A C 1
ATOM 788 O O . THR A 1 104 ? 2.686 5.771 -17.633 1.00 96.50 104 THR A O 1
ATOM 791 N N . ASP A 1 105 ? 2.247 7.603 -18.842 1.00 96.88 105 ASP A N 1
ATOM 792 C CA . ASP A 1 105 ? 2.936 7.121 -20.036 1.00 96.88 105 ASP A CA 1
ATOM 793 C C . ASP A 1 105 ? 4.454 7.373 -19.970 1.00 96.88 105 ASP A C 1
ATOM 795 O O . ASP A 1 105 ? 4.946 8.292 -19.310 1.00 96.88 105 ASP A O 1
ATOM 799 N N . VAL A 1 106 ? 5.225 6.565 -20.701 1.00 96.31 106 VAL A N 1
ATOM 800 C CA . VAL A 1 106 ? 6.693 6.636 -20.684 1.00 96.31 106 VAL A CA 1
ATOM 801 C C . VAL A 1 106 ? 7.249 7.979 -21.176 1.00 96.31 106 VAL A C 1
ATOM 803 O O . VAL A 1 106 ? 8.332 8.385 -20.751 1.00 96.31 106 VAL A O 1
ATOM 806 N N . ALA A 1 107 ? 6.557 8.685 -22.077 1.00 96.88 107 ALA A N 1
ATOM 807 C CA . ALA A 1 107 ? 7.025 9.979 -22.564 1.00 96.88 107 ALA A CA 1
ATOM 808 C C . ALA A 1 107 ? 6.881 11.045 -21.473 1.00 96.88 107 ALA A C 1
ATOM 810 O O . ALA A 1 107 ? 7.826 11.809 -21.270 1.00 96.88 107 ALA A O 1
ATOM 811 N N . SER A 1 108 ? 5.763 11.035 -20.744 1.00 97.25 108 SER A N 1
ATOM 812 C CA . SER A 1 108 ? 5.522 11.887 -19.576 1.00 97.25 108 SER A CA 1
ATOM 813 C C . SER A 1 108 ? 6.496 11.575 -18.438 1.00 97.25 108 SER A C 1
ATOM 815 O O . SER A 1 108 ? 7.202 12.475 -17.987 1.00 97.25 108 SER A O 1
ATOM 817 N N . PHE A 1 109 ? 6.644 10.300 -18.053 1.00 97.56 109 PHE A N 1
ATOM 818 C CA . PHE A 1 109 ? 7.598 9.881 -17.013 1.00 97.56 109 PHE A CA 1
ATOM 819 C C . PHE A 1 109 ? 9.027 10.355 -17.303 1.00 97.56 109 PHE A C 1
ATOM 821 O O . PHE A 1 109 ? 9.718 10.856 -16.421 1.00 97.56 109 PHE A O 1
ATOM 828 N N . ASN A 1 110 ? 9.465 10.272 -18.564 1.00 97.06 110 ASN A N 1
ATOM 829 C CA . ASN A 1 110 ? 10.799 10.707 -18.978 1.00 97.06 110 ASN A CA 1
ATOM 830 C C . ASN A 1 110 ? 11.051 12.218 -18.853 1.00 97.06 110 ASN A C 1
ATOM 832 O O . ASN A 1 110 ? 12.194 12.637 -19.044 1.00 97.06 110 ASN A O 1
ATOM 836 N N . GLN A 1 111 ? 10.024 13.025 -18.572 1.00 97.75 111 GLN A N 1
ATOM 837 C CA . GLN A 1 111 ? 10.141 14.461 -18.310 1.00 97.75 111 GLN A CA 1
ATOM 838 C C . GLN A 1 111 ? 10.007 14.819 -16.825 1.00 97.75 111 GLN A C 1
ATOM 840 O O . GLN A 1 111 ? 10.343 15.947 -16.466 1.00 97.75 111 GLN A O 1
ATOM 845 N N . LEU A 1 112 ? 9.548 13.893 -15.976 1.00 97.56 112 LEU A N 1
ATOM 846 C CA . LEU A 1 112 ? 9.353 14.159 -14.554 1.00 97.56 112 LEU A CA 1
ATOM 847 C C . LEU A 1 112 ? 10.691 14.329 -13.834 1.00 97.56 112 LEU A C 1
ATOM 849 O O . LEU A 1 112 ? 11.669 13.621 -14.091 1.00 97.56 112 LEU A O 1
ATOM 853 N N . ASN A 1 113 ? 10.724 15.262 -12.892 1.00 95.19 113 ASN A N 1
ATOM 854 C CA . ASN A 1 113 ? 11.833 15.412 -11.966 1.00 95.19 113 ASN A CA 1
ATOM 855 C C . ASN A 1 113 ? 11.646 14.514 -10.718 1.00 95.19 113 ASN A C 1
ATOM 857 O O . ASN A 1 113 ? 10.551 14.011 -10.463 1.00 95.19 113 ASN A O 1
ATOM 861 N N . PRO A 1 114 ? 12.693 14.307 -9.898 1.00 94.12 114 PRO A N 1
ATOM 862 C CA . PRO A 1 114 ? 12.631 13.372 -8.774 1.00 94.12 114 PRO A CA 1
ATOM 863 C C . PRO A 1 114 ? 11.599 13.726 -7.697 1.00 94.12 114 PRO A C 1
ATOM 865 O O . PRO A 1 114 ? 11.119 12.831 -7.009 1.00 94.12 114 PRO A O 1
ATOM 868 N N . GLN A 1 115 ? 11.275 15.010 -7.519 1.00 95.38 115 GLN A N 1
ATOM 869 C CA . GLN A 1 115 ? 10.272 15.427 -6.541 1.00 95.38 115 GLN A CA 1
ATOM 870 C C . GLN A 1 115 ? 8.858 15.102 -7.033 1.00 95.38 115 GLN A C 1
ATOM 872 O O . GLN A 1 115 ? 8.067 14.587 -6.252 1.00 95.38 115 GLN A O 1
ATOM 877 N N . GLU A 1 116 ? 8.577 15.331 -8.319 1.00 97.25 116 GLU A N 1
ATOM 878 C CA . GLU A 1 116 ? 7.299 14.959 -8.948 1.00 97.25 116 GLU A CA 1
ATOM 879 C C . GLU A 1 116 ? 7.084 13.443 -8.877 1.00 97.25 116 GLU A C 1
ATOM 881 O O . GLU A 1 116 ? 6.043 12.986 -8.419 1.00 97.25 116 GLU A O 1
ATOM 886 N N . ILE A 1 117 ? 8.112 12.651 -9.204 1.00 97.31 117 ILE A N 1
ATOM 887 C CA . ILE A 1 117 ? 8.040 11.185 -9.097 1.00 97.31 117 ILE A CA 1
ATOM 888 C C . ILE A 1 117 ? 7.759 10.744 -7.667 1.00 97.31 117 ILE A C 1
ATOM 890 O O . ILE A 1 117 ? 6.935 9.867 -7.454 1.00 97.31 117 ILE A O 1
ATOM 894 N N . LYS A 1 118 ? 8.398 11.361 -6.672 1.00 95.94 118 LYS A N 1
ATOM 895 C CA . LYS A 1 118 ? 8.157 11.015 -5.269 1.00 95.94 118 LYS A CA 1
ATOM 896 C C . LYS A 1 118 ? 6.725 11.328 -4.815 1.00 95.94 118 LYS A C 1
ATOM 898 O O . LYS A 1 118 ? 6.223 10.667 -3.912 1.00 95.94 118 LYS A O 1
ATOM 903 N N . GLU A 1 119 ? 6.100 12.350 -5.393 1.00 96.38 119 GLU A N 1
ATOM 904 C CA . GLU A 1 119 ? 4.715 12.732 -5.101 1.00 96.38 119 GLU A CA 1
ATOM 905 C C . GLU A 1 119 ? 3.699 11.836 -5.827 1.00 96.38 119 GLU A C 1
ATOM 907 O O . GLU A 1 119 ? 2.624 11.574 -5.286 1.00 96.38 119 GLU A O 1
ATOM 912 N N . GLU A 1 120 ? 4.043 11.344 -7.019 1.00 96.75 120 GLU A N 1
ATOM 913 C CA . GLU A 1 120 ? 3.160 10.520 -7.853 1.00 96.75 120 GLU A CA 1
ATOM 914 C C . GLU A 1 120 ? 3.319 9.009 -7.639 1.00 96.75 120 GLU A C 1
ATOM 916 O O . GLU A 1 120 ? 2.346 8.267 -7.796 1.00 96.75 120 GLU A O 1
ATOM 921 N N . GLN A 1 121 ? 4.520 8.531 -7.298 1.00 97.56 121 GLN A N 1
ATOM 922 C CA . GLN A 1 121 ? 4.776 7.102 -7.137 1.00 97.56 121 GLN A CA 1
ATOM 923 C C . GLN A 1 121 ? 4.026 6.535 -5.942 1.00 97.56 121 GLN A C 1
ATOM 925 O O . GLN A 1 121 ? 3.854 7.183 -4.907 1.00 97.56 121 GLN A O 1
ATOM 930 N N . LYS A 1 122 ? 3.611 5.279 -6.081 1.00 97.06 122 LYS A N 1
ATOM 931 C CA . LYS A 1 122 ? 2.943 4.542 -5.015 1.00 97.06 122 LYS A CA 1
ATOM 932 C C . LYS A 1 122 ? 3.506 3.132 -4.915 1.00 97.06 122 LYS A C 1
ATOM 934 O O . LYS A 1 122 ? 3.759 2.515 -5.955 1.00 97.06 122 LYS A O 1
ATOM 939 N N . PRO A 1 123 ? 3.618 2.585 -3.693 1.00 98.12 123 PRO A N 1
ATOM 940 C CA . PRO A 1 123 ? 3.631 1.145 -3.507 1.00 98.12 123 PRO A CA 1
ATOM 941 C C . PRO A 1 123 ? 2.428 0.533 -4.213 1.00 98.12 123 PRO A C 1
ATOM 943 O O . PRO A 1 123 ? 1.294 0.972 -4.009 1.00 98.12 123 PRO A O 1
ATOM 946 N N . LEU A 1 124 ? 2.658 -0.474 -5.050 1.00 98.38 124 LEU A N 1
ATOM 947 C CA . LEU A 1 124 ? 1.579 -1.036 -5.861 1.00 98.38 124 LEU A CA 1
ATOM 948 C C . LEU A 1 124 ? 0.525 -1.743 -5.000 1.00 98.38 124 LEU A C 1
ATOM 950 O O . LEU A 1 124 ? -0.630 -1.817 -5.406 1.00 98.38 124 LEU A O 1
ATOM 954 N N . HIS A 1 125 ? 0.893 -2.161 -3.783 1.00 97.81 125 HIS A N 1
ATOM 955 C CA . HIS A 1 125 ? -0.014 -2.782 -2.820 1.00 97.81 125 HIS A CA 1
ATOM 956 C C . HIS A 1 125 ? -1.250 -1.920 -2.515 1.00 97.81 125 HIS A C 1
ATOM 958 O O . HIS A 1 125 ? -2.339 -2.458 -2.343 1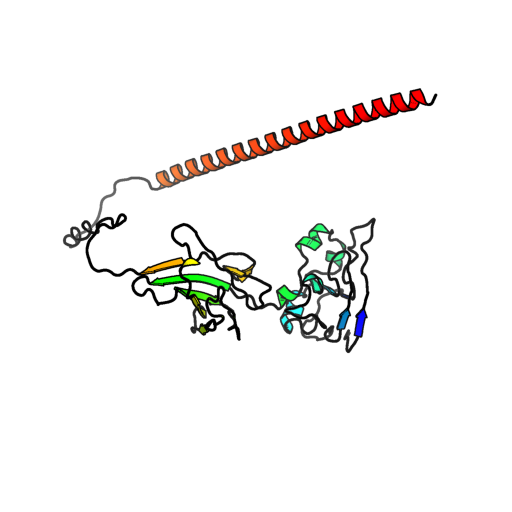.00 97.81 125 HIS A O 1
ATOM 964 N N . TYR A 1 126 ? -1.155 -0.587 -2.584 1.00 96.62 126 TYR A N 1
ATOM 965 C CA . TYR A 1 126 ? -2.336 0.276 -2.437 1.00 96.62 126 TYR A CA 1
ATOM 966 C C . TYR A 1 126 ? -3.435 0.011 -3.476 1.00 96.62 126 TYR A C 1
ATOM 968 O O . TYR A 1 126 ? -4.592 0.321 -3.211 1.00 96.62 126 TYR A O 1
ATOM 976 N N . TYR A 1 127 ? -3.100 -0.542 -4.644 1.00 97.19 127 TYR A N 1
ATOM 977 C CA . TYR A 1 127 ? -4.074 -0.816 -5.696 1.00 97.19 127 TYR A CA 1
ATOM 978 C C . TYR A 1 127 ? -4.834 -2.131 -5.495 1.00 97.19 127 TYR A C 1
ATOM 980 O O . TYR A 1 127 ? -5.927 -2.259 -6.033 1.00 97.19 127 TYR A O 1
ATOM 988 N N . TRP A 1 128 ? -4.307 -3.095 -4.731 1.00 96.00 128 TRP A N 1
ATOM 989 C CA . TRP A 1 128 ? -5.007 -4.361 -4.449 1.00 96.00 128 TRP A CA 1
ATOM 990 C C . TRP A 1 128 ? -5.385 -4.570 -2.981 1.00 96.00 128 TRP A C 1
ATOM 992 O O . TRP A 1 128 ? -6.081 -5.537 -2.667 1.00 96.00 128 TRP A O 1
ATOM 1002 N N . ALA A 1 129 ? -4.954 -3.685 -2.082 1.00 95.12 129 ALA A N 1
ATOM 1003 C CA . ALA A 1 129 ? -5.367 -3.711 -0.688 1.00 95.12 129 ALA A CA 1
ATOM 1004 C C . ALA A 1 129 ? -6.866 -3.397 -0.547 1.00 95.12 129 ALA A C 1
ATOM 1006 O O . ALA A 1 129 ? -7.413 -2.510 -1.205 1.00 95.12 129 ALA A O 1
ATOM 1007 N N . VAL A 1 130 ? -7.534 -4.114 0.358 1.00 93.44 130 VAL A N 1
ATOM 1008 C CA . VAL A 1 130 ? -8.937 -3.864 0.708 1.00 93.44 130 VAL A CA 1
ATOM 1009 C C . VAL A 1 130 ? -8.981 -3.018 1.973 1.00 93.44 130 VAL A C 1
ATOM 1011 O O . VAL A 1 130 ? -8.832 -3.530 3.086 1.00 93.44 130 VAL A O 1
ATOM 1014 N N . PHE A 1 131 ? -9.212 -1.717 1.807 1.00 95.25 131 PHE A N 1
ATOM 1015 C CA . PHE A 1 131 ? -9.325 -0.791 2.928 1.00 95.25 131 PHE A CA 1
ATOM 1016 C C . PHE A 1 131 ? -10.710 -0.858 3.569 1.00 95.25 131 PHE A C 1
ATOM 1018 O O . PHE A 1 131 ? -11.728 -0.576 2.929 1.00 95.25 131 PHE A O 1
ATOM 1025 N N . ALA A 1 132 ? -10.735 -1.177 4.862 1.00 95.56 132 ALA A N 1
ATOM 1026 C CA . ALA A 1 132 ? -11.894 -0.907 5.696 1.00 95.56 132 ALA A CA 1
ATOM 1027 C C . ALA A 1 132 ? -12.068 0.612 5.872 1.00 95.56 132 ALA A C 1
ATOM 1029 O O . ALA A 1 132 ? -11.095 1.368 5.898 1.00 95.56 132 ALA A O 1
ATOM 1030 N N . SER A 1 133 ? -13.310 1.066 6.013 1.00 95.88 133 SER A N 1
ATOM 1031 C CA . SER A 1 133 ? -13.629 2.455 6.351 1.00 95.88 133 SER A CA 1
ATOM 1032 C C . SER A 1 133 ? -14.467 2.484 7.616 1.00 95.88 133 SER A C 1
ATOM 1034 O O . SER A 1 133 ? -15.476 1.787 7.705 1.00 95.88 133 SER A O 1
ATOM 1036 N N . LEU A 1 134 ? -14.052 3.303 8.583 1.00 96.00 134 LEU A N 1
ATOM 1037 C CA . LEU A 1 134 ? -14.828 3.571 9.787 1.00 96.00 134 LEU A CA 1
ATOM 1038 C C . LEU A 1 134 ? -15.656 4.836 9.606 1.00 96.00 134 LEU A C 1
ATOM 1040 O O . LEU A 1 134 ? -15.133 5.885 9.231 1.00 96.00 134 LEU A O 1
ATOM 1044 N N . ARG A 1 135 ? -16.932 4.752 9.976 1.00 94.81 135 ARG A N 1
ATOM 1045 C CA . ARG A 1 135 ? -17.827 5.905 10.094 1.00 94.81 135 ARG A CA 1
ATOM 1046 C C . ARG A 1 135 ? -17.988 6.340 11.543 1.00 94.81 135 ARG A C 1
ATOM 1048 O O . ARG A 1 135 ? -17.907 7.528 11.845 1.00 94.81 135 ARG A O 1
ATOM 1055 N N . THR A 1 136 ? -18.183 5.374 12.437 1.00 95.75 136 THR A N 1
ATOM 1056 C CA . THR A 1 136 ? -18.394 5.628 13.864 1.00 95.75 136 THR A CA 1
ATOM 1057 C C . THR A 1 136 ? -17.637 4.602 14.689 1.00 95.75 136 THR A C 1
ATOM 1059 O O . THR A 1 136 ? -17.609 3.417 14.361 1.00 95.75 136 THR A O 1
ATOM 1062 N N . ALA A 1 137 ? -17.050 5.060 15.789 1.00 96.75 137 ALA A N 1
ATOM 1063 C CA . ALA A 1 137 ? -16.496 4.207 16.823 1.00 96.75 137 ALA A CA 1
ATOM 1064 C C . ALA A 1 137 ? -17.146 4.590 18.146 1.00 96.75 137 ALA A C 1
ATOM 1066 O O . ALA A 1 137 ? -17.117 5.756 18.536 1.00 96.75 137 ALA A O 1
ATOM 1067 N N . LYS A 1 138 ? -17.719 3.612 18.839 1.00 96.06 138 LYS A N 1
ATOM 1068 C CA . LYS A 1 138 ? -18.445 3.817 20.087 1.00 96.06 138 LYS A CA 1
ATOM 1069 C C . LYS A 1 138 ? -17.970 2.844 21.149 1.00 96.06 138 LYS A C 1
ATOM 1071 O O . LYS A 1 138 ? -17.682 1.686 20.855 1.00 96.06 138 LYS A O 1
ATOM 1076 N N . VAL A 1 139 ? -17.938 3.303 22.393 1.00 93.44 139 VAL A N 1
ATOM 1077 C CA . VAL A 1 139 ? -17.775 2.459 23.573 1.00 93.44 139 VAL A CA 1
ATOM 1078 C C . VAL A 1 139 ? -18.906 2.715 24.559 1.00 93.44 139 VAL A C 1
ATOM 1080 O O . VAL A 1 139 ? -19.201 3.860 24.906 1.00 93.44 139 VAL A O 1
ATOM 1083 N N . VAL A 1 140 ? -19.537 1.634 25.010 1.00 90.81 140 VAL A N 1
ATOM 1084 C CA . VAL A 1 140 ? -20.553 1.657 26.063 1.00 90.81 140 VAL A CA 1
ATOM 1085 C C . VAL A 1 140 ? -19.903 1.248 27.377 1.00 90.81 140 VAL A C 1
ATOM 1087 O O . VAL A 1 140 ? -19.318 0.168 27.504 1.00 90.81 140 VAL A O 1
ATOM 1090 N N . VAL A 1 141 ? -20.014 2.140 28.354 1.00 88.12 141 VAL A N 1
ATOM 1091 C CA . VAL A 1 141 ? -19.446 2.028 29.690 1.00 88.12 141 VAL A CA 1
ATOM 1092 C C . VAL A 1 141 ? -20.591 1.915 30.696 1.00 88.12 141 VAL A C 1
ATOM 1094 O O . VAL A 1 141 ? -21.217 2.913 31.053 1.00 88.12 141 VAL A O 1
ATOM 1097 N N . ASP A 1 142 ? -20.859 0.698 31.168 1.00 86.50 142 ASP A N 1
ATOM 1098 C CA . ASP A 1 142 ? -21.867 0.451 32.203 1.00 86.50 142 ASP A CA 1
ATOM 1099 C C . ASP A 1 142 ? -21.214 0.398 33.598 1.00 86.50 142 ASP A C 1
ATOM 1101 O O . ASP A 1 142 ? -20.347 -0.444 33.872 1.00 86.50 142 ASP A O 1
ATOM 1105 N N . PHE A 1 143 ? -21.587 1.339 34.475 1.00 81.06 143 PHE A N 1
ATOM 1106 C CA . PHE A 1 143 ? -21.114 1.398 35.865 1.00 81.06 143 PHE A CA 1
ATOM 1107 C C . PHE A 1 143 ? -22.041 0.710 36.867 1.00 81.06 143 PHE A C 1
ATOM 1109 O O . PHE A 1 143 ? -21.652 0.552 38.022 1.00 81.06 143 PHE A O 1
ATOM 1116 N N . ARG A 1 144 ? -23.226 0.274 36.438 1.00 83.25 144 ARG A N 1
ATOM 1117 C CA . ARG A 1 144 ? -24.192 -0.457 37.273 1.00 83.25 144 ARG A CA 1
ATOM 1118 C C . ARG A 1 144 ? -23.705 -1.866 37.578 1.00 83.25 144 ARG A C 1
ATOM 1120 O O . ARG A 1 144 ? -23.938 -2.418 38.648 1.00 83.25 144 ARG A O 1
ATOM 1127 N N . ASN A 1 145 ? -22.978 -2.440 36.620 1.00 80.00 145 ASN A N 1
ATOM 1128 C CA . ASN A 1 145 ? -22.349 -3.742 36.737 1.00 80.00 145 ASN A CA 1
ATOM 1129 C C . ASN A 1 145 ? -20.825 -3.608 36.636 1.00 80.00 145 ASN A C 1
ATOM 1131 O O . ASN A 1 145 ? -20.250 -3.428 35.559 1.00 80.00 145 ASN A O 1
ATOM 1135 N N . VAL A 1 146 ? -20.150 -3.699 37.783 1.00 74.12 146 VAL A N 1
ATOM 1136 C CA . VAL A 1 146 ? -18.685 -3.598 37.859 1.00 74.12 146 VAL A CA 1
ATOM 1137 C C . VAL A 1 146 ? -17.981 -4.695 37.060 1.00 74.12 146 VAL A C 1
ATOM 1139 O O . VAL A 1 146 ? -16.915 -4.419 36.511 1.00 74.12 146 VAL A O 1
ATOM 1142 N N . ASP A 1 147 ? -18.613 -5.861 36.910 1.00 80.00 147 ASP A N 1
ATOM 1143 C CA . ASP A 1 147 ? -18.064 -7.026 36.213 1.00 80.00 147 ASP A CA 1
ATOM 1144 C C . ASP A 1 147 ? -18.316 -6.995 34.696 1.00 80.00 147 ASP A C 1
ATOM 1146 O O . ASP A 1 147 ? -17.699 -7.755 33.948 1.00 80.00 147 ASP A O 1
ATOM 1150 N N . GLU A 1 148 ? -19.209 -6.124 34.211 1.00 82.06 148 GLU A N 1
ATOM 1151 C CA . GLU A 1 148 ? -19.507 -6.033 32.781 1.00 82.06 148 GLU A CA 1
ATOM 1152 C C . GLU A 1 148 ? -18.369 -5.319 32.033 1.00 82.06 148 GLU A C 1
ATOM 1154 O O . GLU A 1 148 ? -18.025 -4.191 32.400 1.00 82.06 148 GLU A O 1
ATOM 1159 N N . PRO A 1 149 ? -17.766 -5.931 30.995 1.00 84.50 149 PRO A N 1
ATOM 1160 C CA . PRO A 1 149 ? -16.676 -5.313 30.248 1.00 84.50 149 PRO A CA 1
ATOM 1161 C C . PRO A 1 149 ? -17.159 -4.104 29.434 1.00 84.50 149 PRO A C 1
ATOM 1163 O O . PRO A 1 149 ? -18.337 -3.990 29.093 1.00 84.50 149 PRO A O 1
ATOM 1166 N N . PHE A 1 150 ? -16.236 -3.210 29.074 1.00 87.19 150 PHE A N 1
ATOM 1167 C CA . PHE A 1 150 ? -16.532 -2.148 28.112 1.00 87.19 150 PHE A CA 1
ATOM 1168 C C . PHE A 1 150 ? -16.764 -2.753 26.737 1.00 87.19 150 PHE A C 1
ATOM 1170 O O . PHE A 1 150 ? -15.910 -3.485 26.235 1.00 87.19 150 PHE A O 1
ATOM 1177 N N . LYS A 1 151 ? -17.913 -2.438 26.137 1.00 89.38 151 LYS A N 1
ATOM 1178 C CA . LYS A 1 151 ? -18.306 -2.948 24.823 1.00 89.38 151 LYS A CA 1
ATOM 1179 C C . LYS A 1 151 ? -18.005 -1.900 23.772 1.00 89.38 151 LYS A C 1
ATOM 1181 O O . LYS A 1 151 ? -18.530 -0.790 23.839 1.00 89.38 151 LYS A O 1
ATOM 1186 N N . TYR A 1 152 ? -17.177 -2.265 22.809 1.00 92.00 152 TYR A N 1
ATOM 1187 C CA . TYR A 1 152 ? -16.825 -1.438 21.670 1.00 92.00 152 TYR A CA 1
ATOM 1188 C C . TYR A 1 152 ? -17.646 -1.864 20.460 1.00 92.00 152 TYR A C 1
ATOM 1190 O O . TYR A 1 152 ? -17.837 -3.055 20.211 1.00 92.00 152 TYR A O 1
ATOM 1198 N N . GLN A 1 153 ? -18.133 -0.874 19.720 1.00 94.56 153 GLN A N 1
ATOM 1199 C CA . GLN A 1 153 ? -18.887 -1.046 18.488 1.00 94.56 153 GLN A CA 1
ATOM 1200 C C . GLN A 1 153 ? -18.292 -0.123 17.432 1.00 94.56 153 GLN A C 1
ATOM 1202 O O . GLN A 1 153 ? -18.239 1.097 17.613 1.00 94.56 153 GLN A O 1
ATOM 1207 N N . LEU A 1 154 ? -17.830 -0.711 16.339 1.00 95.25 154 LEU A N 1
ATOM 1208 C CA . LEU A 1 154 ? -17.326 0.001 15.178 1.00 95.25 154 LEU A CA 1
ATOM 1209 C C . LEU A 1 154 ? -18.327 -0.169 14.043 1.00 95.25 154 LEU A C 1
ATOM 1211 O O . LEU A 1 154 ? -18.742 -1.287 13.750 1.00 95.25 154 LEU A O 1
ATOM 1215 N N . PHE A 1 155 ? -18.696 0.938 13.415 1.00 96.00 155 PHE A N 1
ATOM 1216 C CA . PHE A 1 155 ? -19.602 0.968 12.275 1.00 96.00 155 PHE A CA 1
ATOM 1217 C C . PHE A 1 155 ? -18.815 1.400 11.050 1.00 96.00 155 PHE A C 1
ATOM 1219 O O . PHE A 1 155 ? -18.112 2.419 11.085 1.00 96.00 155 PHE A O 1
ATOM 1226 N N . GLY A 1 156 ? -18.914 0.619 9.984 1.00 95.81 156 GLY A N 1
ATOM 1227 C CA . GLY A 1 156 ? -18.101 0.834 8.803 1.00 95.81 156 GLY A CA 1
ATOM 1228 C C . GLY A 1 156 ? -18.443 -0.088 7.649 1.00 95.81 156 GLY A C 1
ATOM 1229 O O . GLY A 1 156 ? -19.458 -0.779 7.655 1.00 95.81 156 GLY A O 1
ATOM 1230 N N . ILE A 1 157 ? -17.570 -0.093 6.652 1.00 95.50 157 ILE A N 1
ATOM 1231 C CA . ILE A 1 157 ? -17.680 -0.942 5.464 1.00 95.50 157 ILE A CA 1
ATOM 1232 C C . ILE A 1 157 ? -16.335 -1.597 5.152 1.00 95.50 157 ILE A C 1
ATOM 1234 O O . ILE A 1 157 ? -15.285 -1.113 5.583 1.00 95.50 157 ILE A O 1
ATOM 1238 N N . ASN A 1 158 ? -16.381 -2.676 4.369 1.00 95.12 158 ASN A N 1
ATOM 1239 C CA . ASN A 1 158 ? -15.235 -3.493 3.967 1.00 95.12 158 ASN A CA 1
ATOM 1240 C C . ASN A 1 158 ? -14.424 -4.046 5.152 1.00 95.12 158 ASN A C 1
ATOM 1242 O O . ASN A 1 158 ? -13.218 -4.254 5.032 1.00 95.12 158 ASN A O 1
ATOM 1246 N N . MET A 1 159 ? -15.060 -4.265 6.301 1.00 94.38 159 MET A N 1
ATOM 1247 C CA . MET A 1 159 ? -14.444 -4.918 7.452 1.00 94.38 159 MET A CA 1
ATOM 1248 C C . MET A 1 159 ? -14.385 -6.423 7.204 1.00 94.38 159 MET A C 1
ATOM 1250 O O . MET A 1 159 ? -15.388 -7.036 6.834 1.00 94.38 159 MET A O 1
ATOM 1254 N N . ILE A 1 160 ? -13.210 -7.012 7.413 1.00 91.31 160 ILE A N 1
ATOM 1255 C CA . ILE A 1 160 ? -12.994 -8.453 7.291 1.00 91.31 160 ILE A CA 1
ATOM 1256 C C . ILE A 1 160 ? -12.849 -9.030 8.698 1.00 91.31 160 ILE A C 1
ATOM 1258 O O . ILE A 1 160 ? -12.034 -8.555 9.488 1.00 91.31 160 ILE A O 1
ATOM 1262 N N . GLU A 1 161 ? -13.646 -10.051 9.018 1.00 87.25 161 GLU A N 1
ATOM 1263 C CA . GLU A 1 161 ? -13.551 -10.735 10.308 1.00 87.25 161 GLU A CA 1
ATOM 1264 C C . GLU A 1 161 ? -12.181 -11.415 10.446 1.00 87.25 161 GLU A C 1
ATOM 1266 O O . GLU A 1 161 ? -11.785 -12.252 9.630 1.00 87.25 161 GLU A O 1
ATOM 1271 N N . GLY A 1 162 ? -11.434 -11.031 11.481 1.00 75.50 162 GLY A N 1
ATOM 1272 C CA . GLY A 1 162 ? -10.122 -11.594 11.763 1.00 75.50 162 GLY A CA 1
ATOM 1273 C C . GLY A 1 162 ? -10.223 -12.898 12.554 1.00 75.50 162 GLY A C 1
ATOM 1274 O O . GLY A 1 162 ? -10.949 -13.001 13.541 1.00 75.50 162 GLY A O 1
ATOM 1275 N N . THR A 1 163 ? -9.441 -13.905 12.168 1.00 69.94 163 THR A N 1
ATOM 1276 C CA . THR A 1 163 ? -9.316 -15.154 12.934 1.00 69.94 163 THR A CA 1
ATOM 1277 C C . THR A 1 163 ? -8.190 -15.040 13.960 1.00 69.94 163 THR A C 1
ATOM 1279 O O . THR A 1 163 ? -7.066 -14.710 13.584 1.00 69.94 163 THR A O 1
ATOM 1282 N N . ASN A 1 164 ? -8.444 -15.402 15.223 1.00 70.31 164 ASN A N 1
ATOM 1283 C CA . ASN A 1 164 ? -7.461 -15.350 16.322 1.00 70.31 164 ASN A CA 1
ATOM 1284 C C . ASN A 1 164 ? -6.913 -13.939 16.601 1.00 70.31 164 ASN A C 1
ATOM 1286 O O . ASN A 1 164 ? -5.724 -13.764 16.877 1.00 70.31 164 ASN A O 1
ATOM 1290 N N . GLU A 1 165 ? -7.786 -12.935 16.525 1.00 73.94 165 GLU A N 1
ATOM 1291 C CA . GLU A 1 165 ? -7.428 -11.564 16.865 1.00 73.94 165 GLU A CA 1
ATOM 1292 C C . GLU A 1 165 ? -7.192 -11.384 18.363 1.00 73.94 165 GLU A C 1
ATOM 1294 O O . GLU A 1 165 ? -7.858 -11.979 19.213 1.00 73.94 165 GLU A O 1
ATOM 1299 N N . PHE A 1 166 ? -6.210 -10.544 18.670 1.00 73.00 166 PHE A N 1
ATOM 1300 C CA . PHE A 1 166 ? -5.759 -10.291 20.024 1.00 73.00 166 PHE A CA 1
ATOM 1301 C C . PHE A 1 166 ? -6.163 -8.885 20.454 1.00 73.00 166 PHE A C 1
ATOM 1303 O O . PHE A 1 166 ? -5.675 -7.893 19.911 1.00 73.00 166 PHE A O 1
ATOM 1310 N N . ILE A 1 167 ? -7.044 -8.800 21.451 1.00 76.44 167 ILE A N 1
ATOM 1311 C CA . ILE A 1 167 ? -7.511 -7.522 21.996 1.00 76.44 167 ILE A CA 1
ATOM 1312 C C . ILE A 1 167 ? -6.588 -7.117 23.146 1.00 76.44 167 ILE A C 1
ATOM 1314 O O . ILE A 1 167 ? -6.552 -7.763 24.194 1.00 76.44 167 ILE A O 1
ATOM 1318 N N . TRP A 1 168 ? -5.833 -6.034 22.956 1.00 72.31 168 TRP A N 1
ATOM 1319 C CA . TRP A 1 168 ? -4.913 -5.517 23.969 1.00 72.31 168 TRP A CA 1
ATOM 1320 C C . TRP A 1 168 ? -5.570 -4.451 24.866 1.00 72.31 168 TRP A C 1
ATOM 1322 O O . TRP A 1 168 ? -6.230 -3.555 24.336 1.00 72.31 168 TRP A O 1
ATOM 1332 N N . PRO A 1 169 ? -5.318 -4.456 26.193 1.00 63.94 169 PRO A N 1
ATOM 1333 C CA . PRO A 1 169 ? -4.479 -5.407 26.926 1.00 63.94 169 PRO A CA 1
ATOM 1334 C C . PRO A 1 169 ? -5.242 -6.672 27.360 1.00 63.94 169 PRO A C 1
ATOM 1336 O O . PRO A 1 169 ? -6.344 -6.559 27.900 1.00 63.94 169 PRO A O 1
ATOM 1339 N N . PRO A 1 170 ? -4.659 -7.878 27.219 1.00 59.34 170 PRO A N 1
ATOM 1340 C CA . PRO A 1 170 ? -5.199 -9.068 27.851 1.00 59.34 170 PRO A CA 1
ATOM 1341 C C . PRO A 1 170 ? -4.805 -9.066 29.335 1.00 59.34 170 PRO A C 1
ATOM 1343 O O . PRO A 1 170 ? -3.629 -8.969 29.687 1.00 59.34 170 PRO A O 1
ATOM 1346 N N . LEU A 1 171 ? -5.772 -9.207 30.234 1.00 54.06 171 LEU A N 1
ATOM 1347 C CA . LEU A 1 171 ? -5.471 -9.405 31.659 1.00 54.06 171 LEU A CA 1
ATOM 1348 C C . LEU A 1 171 ? -5.178 -10.881 31.987 1.00 54.06 171 LEU A C 1
ATOM 1350 O O . LEU A 1 171 ? -4.457 -11.170 32.937 1.00 54.06 171 LEU A O 1
ATOM 1354 N N . ASP A 1 172 ? -5.710 -11.809 31.189 1.00 63.59 172 ASP A N 1
ATOM 1355 C CA . ASP A 1 172 ? -5.658 -13.264 31.406 1.00 63.59 172 ASP A CA 1
ATOM 1356 C C . ASP A 1 172 ? -5.089 -14.048 30.204 1.00 63.59 172 ASP A C 1
ATOM 1358 O O . ASP A 1 172 ? -5.061 -15.277 30.213 1.00 63.59 172 ASP A O 1
ATOM 1362 N N . GLY A 1 173 ? -4.614 -13.342 29.172 1.00 59.31 173 GLY A N 1
ATOM 1363 C CA . GLY A 1 173 ? -4.135 -13.939 27.921 1.00 59.31 173 GLY A CA 1
ATOM 1364 C C . GLY A 1 173 ? -5.246 -14.416 26.978 1.00 59.31 173 GLY A C 1
ATOM 1365 O O . GLY A 1 173 ? -4.930 -14.981 25.935 1.00 59.31 173 GLY A O 1
ATOM 1366 N N . THR A 1 174 ? -6.520 -14.187 27.317 1.00 59.97 174 THR A N 1
ATOM 1367 C CA . THR A 1 174 ? -7.679 -14.536 26.486 1.00 59.97 174 THR A CA 1
ATOM 1368 C C . THR A 1 174 ? -8.369 -13.270 25.982 1.00 59.97 174 THR A C 1
ATOM 1370 O O . THR A 1 174 ? -8.649 -12.351 26.752 1.00 59.97 174 THR A O 1
ATOM 1373 N N . SER A 1 175 ? -8.641 -13.209 24.682 1.00 65.00 175 SER A N 1
ATOM 1374 C CA . SER A 1 175 ? -9.511 -12.196 24.087 1.00 65.00 175 SER A CA 1
ATOM 1375 C C . SER A 1 175 ? -10.619 -12.886 23.316 1.00 65.00 175 SER A C 1
ATOM 1377 O O . SER A 1 175 ? -10.361 -13.834 22.572 1.00 65.00 175 SER A O 1
ATOM 1379 N N . ASP A 1 176 ? -11.845 -12.407 23.501 1.00 74.12 176 ASP A N 1
ATOM 1380 C CA . ASP A 1 176 ? -12.947 -12.799 22.633 1.00 74.12 176 ASP A CA 1
ATOM 1381 C C . ASP A 1 176 ? -12.633 -12.340 21.197 1.00 74.12 176 ASP A C 1
ATOM 1383 O O . ASP A 1 176 ? -11.969 -11.312 21.017 1.00 74.12 176 ASP A O 1
ATOM 1387 N N . PRO A 1 177 ? -13.050 -13.088 20.164 1.00 78.25 177 PRO A N 1
ATOM 1388 C CA . PRO A 1 177 ? -12.862 -12.654 18.787 1.00 78.25 177 PRO A CA 1
ATOM 1389 C C . PRO A 1 177 ? -13.636 -11.357 18.520 1.00 78.25 177 PRO A C 1
ATOM 1391 O O . PRO A 1 177 ? -14.670 -11.092 19.136 1.00 78.25 177 PRO A O 1
ATOM 1394 N N . ILE A 1 178 ? -13.142 -10.563 17.570 1.00 86.62 178 ILE A N 1
ATOM 1395 C CA . ILE A 1 178 ? -13.904 -9.438 17.025 1.00 86.62 178 ILE A CA 1
ATOM 1396 C C . ILE A 1 178 ? -14.963 -10.030 16.101 1.00 86.62 178 ILE A C 1
ATOM 1398 O O . ILE A 1 178 ? -14.610 -10.638 15.095 1.00 86.62 178 ILE A O 1
ATOM 1402 N N . VAL A 1 179 ? -16.236 -9.848 16.439 1.00 88.12 179 VAL A N 1
ATOM 1403 C CA . VAL A 1 179 ? -17.352 -10.338 15.620 1.00 88.12 179 VAL A CA 1
ATOM 1404 C C . VAL A 1 179 ? -17.756 -9.243 14.649 1.00 88.12 179 VAL A C 1
ATOM 1406 O O . VAL A 1 179 ? -18.047 -8.128 15.089 1.00 88.12 179 VAL A O 1
ATOM 1409 N N . VAL A 1 180 ? -17.783 -9.555 13.352 1.00 92.06 180 VAL A N 1
ATOM 1410 C CA . VAL A 1 180 ? -18.256 -8.643 12.300 1.00 92.06 180 VAL A CA 1
ATOM 1411 C C . VAL A 1 180 ? -19.620 -9.110 11.807 1.00 92.06 180 VAL A C 1
ATOM 1413 O O . VAL A 1 180 ? -19.759 -10.202 11.265 1.00 92.06 180 VAL A O 1
ATOM 1416 N N . GLU A 1 181 ? -20.636 -8.276 12.000 1.00 92.94 181 GLU A N 1
ATOM 1417 C CA . GLU A 1 181 ? -22.000 -8.532 11.548 1.00 92.94 181 GLU A CA 1
ATOM 1418 C C . GLU A 1 181 ? -22.300 -7.734 10.276 1.00 92.94 181 GLU A C 1
ATOM 1420 O O . GLU A 1 181 ? -22.219 -6.502 10.263 1.00 92.94 181 GLU A O 1
ATOM 1425 N N . ASP A 1 182 ? -22.694 -8.436 9.212 1.00 89.88 182 ASP A N 1
ATOM 1426 C CA . ASP A 1 182 ? -23.188 -7.819 7.984 1.00 89.88 182 ASP A CA 1
ATOM 1427 C C . ASP A 1 182 ? -24.672 -7.471 8.132 1.00 89.88 182 ASP A C 1
ATOM 1429 O O . ASP A 1 182 ? -25.530 -8.351 8.247 1.00 89.88 182 ASP A O 1
ATOM 1433 N N . VAL A 1 183 ? -24.994 -6.179 8.079 1.00 85.62 183 VAL A N 1
ATOM 1434 C CA . VAL A 1 183 ? -26.380 -5.704 8.095 1.00 85.62 183 VAL A CA 1
ATOM 1435 C C . VAL A 1 183 ? -26.786 -5.306 6.670 1.00 85.62 183 VAL A C 1
ATOM 1437 O O . VAL A 1 183 ? -26.248 -4.343 6.119 1.00 85.62 183 VAL A O 1
ATOM 1440 N N . PRO A 1 184 ? -27.733 -6.020 6.026 1.00 83.50 184 PRO A N 1
ATOM 1441 C CA . PRO A 1 184 ? -28.112 -5.736 4.646 1.00 83.50 184 PRO A CA 1
ATOM 1442 C C . PRO A 1 184 ? -28.595 -4.294 4.448 1.00 83.50 184 PRO A C 1
ATOM 1444 O O . PRO A 1 184 ? -29.569 -3.861 5.062 1.00 83.50 184 PRO A O 1
ATOM 1447 N N . GLY A 1 185 ? -27.941 -3.566 3.540 1.00 82.00 185 GLY A N 1
ATOM 1448 C CA . GLY A 1 185 ? -28.292 -2.181 3.218 1.00 82.00 185 GLY A CA 1
ATOM 1449 C C . GLY A 1 185 ? -27.806 -1.139 4.232 1.00 82.00 185 GLY A C 1
ATOM 1450 O O . GLY A 1 185 ? -28.221 0.015 4.132 1.00 82.00 185 GLY A O 1
ATOM 1451 N N . SER A 1 186 ? -26.939 -1.510 5.180 1.00 89.44 186 SER A N 1
ATOM 1452 C CA . SER A 1 186 ? -26.267 -0.565 6.075 1.00 89.44 186 SER A CA 1
ATOM 1453 C C . SER A 1 186 ? -24.797 -0.920 6.294 1.00 89.44 186 SER A C 1
ATOM 1455 O O . SER A 1 186 ? -24.267 -1.841 5.678 1.00 89.44 186 SER A O 1
ATOM 1457 N N . ASP A 1 187 ? -24.148 -0.172 7.185 1.00 91.44 187 ASP A N 1
ATOM 1458 C CA . ASP A 1 187 ? -22.814 -0.481 7.688 1.00 91.44 187 ASP A CA 1
ATOM 1459 C C . ASP A 1 187 ? -22.752 -1.885 8.297 1.00 91.44 187 ASP A C 1
ATOM 1461 O O . ASP A 1 187 ? -23.706 -2.346 8.933 1.00 91.44 187 ASP A O 1
ATOM 1465 N N . GLN A 1 188 ? -21.585 -2.505 8.161 1.00 96.12 188 GLN A N 1
ATOM 1466 C CA . GLN A 1 188 ? -21.160 -3.625 8.983 1.00 96.12 188 GLN A CA 1
ATOM 1467 C C . GLN A 1 188 ? -20.896 -3.139 10.414 1.00 96.12 188 GLN A C 1
ATOM 1469 O O . GLN A 1 188 ? -20.508 -1.984 10.633 1.00 96.12 188 GLN A O 1
ATOM 1474 N N . ILE A 1 189 ? -21.066 -4.034 11.385 1.00 95.31 189 ILE A N 1
ATOM 1475 C CA . ILE A 1 189 ? -20.820 -3.746 12.800 1.00 95.31 189 ILE A CA 1
ATOM 1476 C C . ILE A 1 189 ? -19.740 -4.692 13.313 1.00 95.31 189 ILE A C 1
ATOM 1478 O O . ILE A 1 189 ? -19.966 -5.895 13.384 1.00 95.31 189 ILE A O 1
ATOM 1482 N N . ALA A 1 190 ? -18.584 -4.158 13.704 1.00 93.81 190 ALA A N 1
ATOM 1483 C CA . ALA A 1 190 ? -17.565 -4.928 14.407 1.00 93.81 190 ALA A CA 1
ATOM 1484 C C . ALA A 1 190 ? -17.692 -4.695 15.915 1.00 93.81 190 ALA A C 1
ATOM 1486 O O . ALA A 1 190 ? -17.673 -3.551 16.380 1.00 93.81 190 ALA A O 1
ATOM 1487 N N . THR A 1 191 ? -17.823 -5.772 16.686 1.00 92.00 191 THR A N 1
ATOM 1488 C CA . THR A 1 191 ? -17.991 -5.703 18.140 1.00 92.00 191 THR A CA 1
ATOM 1489 C C . THR A 1 191 ? -16.905 -6.467 18.871 1.00 92.00 191 THR A C 1
ATOM 1491 O O . THR A 1 191 ? -16.493 -7.553 18.465 1.00 92.00 191 THR A O 1
ATOM 1494 N N . PHE A 1 192 ? -16.428 -5.878 19.964 1.00 89.12 192 PHE A N 1
ATOM 1495 C CA . PHE A 1 192 ? -15.468 -6.512 20.856 1.00 89.12 192 PHE A CA 1
ATOM 1496 C C . PHE A 1 192 ? -15.566 -5.929 22.265 1.00 89.12 192 PHE A C 1
ATOM 1498 O O . PHE A 1 192 ? -16.134 -4.856 22.472 1.00 89.12 192 PHE A O 1
ATOM 1505 N N . SER A 1 193 ? -15.031 -6.644 23.252 1.00 86.50 193 SER A N 1
ATOM 1506 C CA . SER A 1 193 ? -15.113 -6.242 24.658 1.00 86.50 193 SER A CA 1
ATOM 1507 C C . SER A 1 193 ? -13.735 -6.131 25.299 1.00 86.50 193 SER A C 1
ATOM 1509 O O . SER A 1 193 ? -12.848 -6.939 25.033 1.00 86.50 193 SER A O 1
ATOM 1511 N N . MET A 1 194 ? -13.564 -5.150 26.186 1.00 82.00 194 MET A N 1
ATOM 1512 C CA . MET A 1 194 ? -12.363 -4.995 27.009 1.00 82.00 194 MET A CA 1
ATOM 1513 C C . MET A 1 194 ? -12.729 -5.074 28.492 1.00 82.00 194 MET A C 1
ATOM 1515 O O . MET A 1 194 ? -13.538 -4.290 28.989 1.00 82.00 194 MET A O 1
ATOM 1519 N N . LYS A 1 195 ? -12.118 -6.025 29.211 1.00 77.19 195 LYS A N 1
ATOM 1520 C CA . LYS A 1 195 ? -12.353 -6.236 30.651 1.00 77.19 195 LYS A CA 1
ATOM 1521 C C . LYS A 1 195 ? -11.763 -5.112 31.511 1.00 77.19 195 LYS A C 1
ATOM 1523 O O . LYS A 1 195 ? -12.346 -4.749 32.528 1.00 77.19 195 LYS A O 1
ATOM 1528 N N . ASP A 1 196 ? -10.619 -4.554 31.112 1.00 75.62 196 ASP A N 1
ATOM 1529 C CA . ASP A 1 196 ? -9.951 -3.509 31.890 1.00 75.62 196 ASP A CA 1
ATOM 1530 C C . ASP A 1 196 ? -10.544 -2.118 31.628 1.00 75.62 196 ASP A C 1
ATOM 1532 O O . ASP A 1 196 ? -10.223 -1.440 30.648 1.00 75.62 196 ASP A O 1
ATOM 1536 N N . LYS A 1 197 ? -11.377 -1.663 32.565 1.00 73.38 197 LYS A N 1
ATOM 1537 C CA . LYS A 1 197 ? -12.002 -0.336 32.537 1.00 73.38 197 LYS A CA 1
ATOM 1538 C C . LYS A 1 197 ? -11.003 0.815 32.732 1.00 73.38 197 LYS A C 1
ATOM 1540 O O . LYS A 1 197 ? -11.328 1.961 32.426 1.00 73.38 197 LYS A O 1
ATOM 1545 N N . GLN A 1 198 ? -9.793 0.550 33.235 1.00 72.38 198 GLN A N 1
ATOM 1546 C CA . GLN A 1 198 ? -8.798 1.590 33.530 1.00 72.38 198 GLN A CA 1
ATOM 1547 C C . GLN A 1 198 ? -8.106 2.134 32.274 1.00 72.38 198 GLN A C 1
ATOM 1549 O O . GLN A 1 198 ? -7.526 3.221 32.316 1.00 72.38 198 GLN A O 1
ATOM 1554 N N . PHE A 1 199 ? -8.182 1.419 31.147 1.00 74.75 199 PHE A N 1
ATOM 1555 C CA . PHE A 1 199 ? -7.530 1.837 29.903 1.00 74.75 199 PHE A CA 1
ATOM 1556 C C . PHE A 1 199 ? -8.167 3.098 29.288 1.00 74.75 199 PHE A C 1
ATOM 1558 O O . PHE A 1 199 ? -7.489 3.920 28.658 1.00 74.75 199 PHE A O 1
ATOM 1565 N N . LEU A 1 200 ? -9.469 3.290 29.512 1.00 82.62 200 LEU A N 1
ATOM 1566 C CA . LEU A 1 200 ? -10.237 4.400 28.960 1.00 82.62 200 LEU A CA 1
ATOM 1567 C C . LEU A 1 200 ? -10.474 5.490 30.020 1.00 82.62 200 LEU A C 1
ATOM 1569 O O . LEU A 1 200 ? -11.492 5.517 30.710 1.00 82.62 200 LEU A O 1
ATOM 1573 N N . ASN A 1 201 ? -9.559 6.455 30.112 1.00 86.81 201 ASN A N 1
ATOM 1574 C CA . ASN A 1 201 ? -9.733 7.661 30.928 1.00 86.81 201 ASN A CA 1
ATOM 1575 C C . ASN A 1 201 ? -10.582 8.708 30.182 1.00 86.81 201 ASN A C 1
ATOM 1577 O O . ASN A 1 201 ? -10.116 9.802 29.857 1.00 86.81 201 ASN A O 1
ATOM 1581 N N . TYR A 1 202 ? -11.837 8.361 29.891 1.00 85.50 202 TYR A N 1
ATOM 1582 C CA . TYR A 1 202 ? -12.747 9.196 29.096 1.00 85.50 202 TYR A CA 1
ATOM 1583 C C . TYR A 1 202 ? -13.071 10.553 29.744 1.00 85.50 202 TYR A C 1
ATOM 1585 O O . TYR A 1 202 ? -13.472 11.485 29.056 1.00 85.50 202 TYR A O 1
ATOM 1593 N N . LYS A 1 203 ? -12.880 10.698 31.064 1.00 87.25 203 LYS A N 1
ATOM 1594 C CA . LYS A 1 203 ? -13.119 11.964 31.781 1.00 87.25 203 LYS A CA 1
ATOM 1595 C C . LYS A 1 203 ? -12.056 13.027 31.503 1.00 87.25 203 LYS A C 1
ATOM 1597 O O . LYS A 1 203 ? -12.317 14.208 31.700 1.00 87.25 203 LYS A O 1
ATOM 1602 N N . GLN A 1 204 ? -10.848 12.620 31.113 1.00 91.06 204 GLN A N 1
ATOM 1603 C CA . GLN A 1 204 ? -9.709 13.531 30.931 1.00 91.06 204 GLN A CA 1
ATOM 1604 C C . GLN A 1 204 ? -9.116 13.484 29.524 1.00 91.06 204 GLN A C 1
ATOM 1606 O O . GLN A 1 204 ? -8.304 14.343 29.180 1.00 91.06 204 GLN A O 1
ATOM 1611 N N . LYS A 1 205 ? -9.462 12.471 28.725 1.00 91.50 205 LYS A N 1
ATOM 1612 C CA . LYS A 1 205 ? -8.871 12.235 27.410 1.00 91.50 205 LYS A CA 1
ATOM 1613 C C . LYS A 1 205 ? -9.942 11.986 26.362 1.00 91.50 205 LYS A C 1
ATOM 1615 O O . LYS A 1 205 ? -10.932 11.309 26.618 1.00 91.50 205 LYS A O 1
ATOM 1620 N N . GLN A 1 206 ? -9.673 12.492 25.166 1.00 91.06 206 GLN A N 1
ATOM 1621 C CA . GLN A 1 206 ? -10.361 12.092 23.949 1.00 91.06 206 GLN A CA 1
ATOM 1622 C C . GLN A 1 206 ? -9.553 10.998 23.261 1.00 91.06 206 GLN A C 1
ATOM 1624 O O . GLN A 1 206 ? -8.321 10.995 23.310 1.00 91.06 206 GLN A O 1
ATOM 1629 N N . TYR A 1 207 ? -10.265 10.076 22.632 1.00 93.25 207 TYR A N 1
ATOM 1630 C CA . TYR A 1 207 ? -9.691 8.941 21.932 1.00 93.25 207 TYR A CA 1
ATOM 1631 C C . TYR A 1 207 ? -10.183 8.948 20.491 1.00 93.25 207 TYR A C 1
ATOM 1633 O O . TYR A 1 207 ? -11.242 9.498 20.186 1.00 93.25 207 TYR A O 1
ATOM 1641 N N . GLY A 1 208 ? -9.403 8.330 19.616 1.00 94.69 208 GLY A N 1
ATOM 1642 C CA . GLY A 1 208 ? -9.769 8.112 18.230 1.00 94.69 208 GLY A CA 1
ATOM 1643 C C . GLY A 1 208 ? -9.477 6.679 17.813 1.00 94.69 208 GLY A C 1
ATOM 1644 O O . GLY A 1 208 ? -8.695 5.988 18.468 1.00 94.69 208 GLY A O 1
ATOM 1645 N N . ALA A 1 209 ? -10.125 6.245 16.743 1.00 95.56 209 ALA A N 1
ATOM 1646 C CA . ALA A 1 209 ? -10.057 4.903 16.203 1.00 95.56 209 ALA A CA 1
ATOM 1647 C C . ALA A 1 209 ? -9.607 4.928 14.738 1.00 95.56 209 ALA A C 1
ATOM 1649 O O . ALA A 1 209 ? -9.985 5.807 13.958 1.00 95.56 209 ALA A O 1
ATOM 1650 N N . LEU A 1 210 ? -8.810 3.920 14.397 1.00 96.94 210 LEU A N 1
ATOM 1651 C CA . LEU A 1 210 ? -8.470 3.497 13.044 1.00 96.94 210 LEU A CA 1
ATOM 1652 C C . LEU A 1 210 ? -8.697 1.982 12.972 1.00 96.94 210 LEU A C 1
ATOM 1654 O O . LEU A 1 210 ? -8.665 1.302 14.001 1.00 96.94 210 LEU A O 1
ATOM 1658 N N . ILE A 1 211 ? -8.905 1.464 11.769 1.00 94.88 211 ILE A N 1
ATOM 1659 C CA . ILE A 1 211 ? -9.108 0.045 11.475 1.00 94.88 211 ILE A CA 1
ATOM 1660 C C . ILE A 1 211 ? -8.090 -0.430 10.441 1.00 94.88 211 ILE A C 1
ATOM 1662 O O . ILE A 1 211 ? -7.578 0.366 9.661 1.00 94.88 211 ILE A O 1
ATOM 1666 N N . SER A 1 212 ? -7.792 -1.726 10.428 1.00 93.94 212 SER A N 1
ATOM 1667 C CA . SER A 1 212 ? -6.955 -2.342 9.404 1.00 93.94 212 SER A CA 1
ATOM 1668 C C . SER A 1 212 ? -7.382 -3.789 9.177 1.00 93.94 212 SER A C 1
ATOM 1670 O O . SER A 1 212 ? -7.592 -4.518 10.144 1.00 93.94 212 SER A O 1
ATOM 1672 N N . ASN A 1 213 ? -7.476 -4.201 7.911 1.00 93.00 213 ASN A N 1
ATOM 1673 C CA . ASN A 1 213 ? -7.729 -5.595 7.529 1.00 93.00 213 ASN A CA 1
ATOM 1674 C C . ASN A 1 213 ? -6.433 -6.415 7.391 1.00 93.00 213 ASN A C 1
ATOM 1676 O O . ASN A 1 213 ? -6.464 -7.643 7.434 1.00 93.00 213 ASN A O 1
ATOM 1680 N N . ASP A 1 214 ? -5.291 -5.750 7.212 1.00 89.81 214 ASP A N 1
ATOM 1681 C CA . ASP A 1 214 ? -4.001 -6.372 6.879 1.00 89.81 214 ASP A CA 1
ATOM 1682 C C . ASP A 1 214 ? -2.880 -6.042 7.874 1.00 89.81 214 ASP A C 1
ATOM 1684 O O . ASP A 1 214 ? -1.778 -6.575 7.759 1.00 89.81 214 ASP A O 1
ATOM 1688 N N . ARG A 1 215 ? -3.169 -5.207 8.882 1.00 89.38 215 ARG A N 1
ATOM 1689 C CA . ARG A 1 215 ? -2.229 -4.678 9.888 1.00 89.38 215 ARG A CA 1
ATOM 1690 C C . ARG A 1 215 ? -1.121 -3.798 9.308 1.00 89.38 215 ARG A C 1
ATOM 1692 O O . ARG A 1 215 ? -0.167 -3.484 10.021 1.00 89.38 215 ARG A O 1
ATOM 1699 N N . ARG A 1 216 ? -1.241 -3.388 8.046 1.00 91.62 216 ARG A N 1
ATOM 1700 C CA . ARG A 1 216 ? -0.284 -2.519 7.357 1.00 91.62 216 ARG A CA 1
ATOM 1701 C C . ARG A 1 216 ? -0.864 -1.138 7.151 1.00 91.62 216 ARG A C 1
ATOM 1703 O O . ARG A 1 216 ? -0.213 -0.161 7.506 1.00 91.62 216 ARG A O 1
ATOM 1710 N N . PHE A 1 217 ? -2.092 -1.068 6.653 1.00 94.88 217 PHE A N 1
ATOM 1711 C CA . PHE A 1 217 ? -2.763 0.197 6.392 1.00 94.88 217 PHE A CA 1
ATOM 1712 C C . PHE A 1 217 ? -3.840 0.435 7.440 1.00 94.88 217 PHE A C 1
ATOM 1714 O O . PHE A 1 217 ? -4.782 -0.349 7.570 1.00 94.88 217 PHE A O 1
ATOM 1721 N N . PHE A 1 218 ? -3.682 1.512 8.211 1.00 96.62 218 PHE A N 1
ATOM 1722 C CA . PHE A 1 218 ? -4.619 1.896 9.263 1.00 96.62 218 PHE A CA 1
ATOM 1723 C C . PHE A 1 218 ? -5.462 3.077 8.799 1.00 96.62 218 PHE A C 1
ATOM 1725 O O . PHE A 1 218 ? -4.993 4.214 8.720 1.00 96.62 218 PHE A O 1
ATOM 1732 N N . THR A 1 219 ? -6.721 2.802 8.502 1.00 97.69 219 THR A N 1
ATOM 1733 C CA . THR A 1 219 ? -7.652 3.716 7.843 1.00 97.69 219 THR A CA 1
ATOM 1734 C C . THR A 1 219 ? -8.791 4.103 8.780 1.00 97.69 219 THR A C 1
ATOM 1736 O O . THR A 1 219 ? -9.044 3.450 9.792 1.00 97.69 219 THR A O 1
ATOM 1739 N N . GLY A 1 220 ? -9.468 5.211 8.494 1.00 97.06 220 GLY A N 1
ATOM 1740 C CA . GLY A 1 220 ? -10.639 5.632 9.262 1.00 97.06 220 GLY A CA 1
ATOM 1741 C C . GLY A 1 220 ? -11.727 6.187 8.358 1.00 97.06 220 GLY A C 1
ATOM 1742 O O . GLY A 1 220 ? -12.285 5.441 7.546 1.00 97.06 220 GLY A O 1
ATOM 1743 N N . ILE A 1 221 ? -12.024 7.480 8.500 1.00 95.31 221 ILE A N 1
ATOM 1744 C CA . ILE A 1 221 ? -13.058 8.170 7.719 1.00 95.31 221 ILE A CA 1
ATOM 1745 C C . ILE A 1 221 ? -12.760 7.989 6.226 1.00 95.31 221 ILE A C 1
ATOM 1747 O O . ILE A 1 221 ? -11.637 8.230 5.775 1.00 95.31 221 ILE A O 1
ATOM 1751 N N . ASP A 1 222 ? -13.766 7.527 5.484 1.00 93.06 222 ASP A N 1
ATOM 1752 C CA . ASP A 1 222 ? -13.725 7.259 4.040 1.00 93.06 222 ASP A CA 1
ATOM 1753 C C . ASP A 1 222 ? -12.646 6.252 3.590 1.00 93.06 222 ASP A C 1
ATOM 1755 O O . ASP A 1 222 ? -12.307 6.182 2.412 1.00 93.06 222 ASP A O 1
ATOM 1759 N N . GLY A 1 223 ? -12.078 5.468 4.515 1.00 93.56 223 GLY A N 1
ATOM 1760 C CA . GLY A 1 223 ? -11.014 4.511 4.201 1.00 93.56 223 GLY A CA 1
ATOM 1761 C C . GLY A 1 223 ? -9.661 5.185 3.967 1.00 93.56 223 GLY A C 1
ATOM 1762 O O . GLY A 1 223 ? -8.741 4.561 3.451 1.00 93.56 223 GLY A O 1
ATOM 1763 N N . ILE A 1 224 ? -9.522 6.455 4.358 1.00 94.62 224 ILE A N 1
ATOM 1764 C CA . ILE A 1 224 ? -8.280 7.214 4.215 1.00 94.62 224 ILE A CA 1
ATOM 1765 C C . ILE A 1 224 ? -7.334 6.857 5.363 1.00 94.62 224 ILE A C 1
ATOM 1767 O O . ILE A 1 224 ? -7.719 6.866 6.539 1.00 94.62 224 ILE A O 1
ATOM 1771 N N . GLU A 1 225 ? -6.080 6.564 5.021 1.00 95.81 225 GLU A N 1
ATOM 1772 C CA . GLU A 1 225 ? -5.039 6.236 5.992 1.00 95.81 225 GLU A CA 1
ATOM 1773 C C . GLU A 1 225 ? -4.805 7.395 6.970 1.00 95.81 225 GLU A C 1
ATOM 1775 O O . GLU A 1 225 ? -4.686 8.560 6.583 1.00 95.81 225 GLU A O 1
ATOM 1780 N N . GLY A 1 226 ? -4.781 7.079 8.265 1.00 96.56 226 GLY A N 1
ATOM 1781 C CA . GLY A 1 226 ? -4.565 8.055 9.331 1.00 96.56 226 GLY A CA 1
ATOM 1782 C C . GLY A 1 226 ? -5.709 9.053 9.558 1.00 96.56 226 GLY A C 1
ATOM 1783 O O . GLY A 1 226 ? -5.595 9.890 10.455 1.00 96.56 226 GLY A O 1
ATOM 1784 N N . ASN A 1 227 ? -6.816 8.981 8.809 1.00 97.06 227 ASN A N 1
ATOM 1785 C CA . ASN A 1 227 ? -7.963 9.870 8.997 1.00 97.06 227 ASN A CA 1
ATOM 1786 C C . ASN A 1 227 ? -8.861 9.377 10.146 1.00 97.06 227 ASN A C 1
ATOM 1788 O O . ASN A 1 227 ? -9.823 8.641 9.946 1.00 97.06 227 ASN A O 1
ATOM 1792 N N . VAL A 1 228 ? -8.487 9.740 11.370 1.00 97.38 228 VAL A N 1
ATOM 1793 C CA . VAL A 1 228 ? -9.032 9.199 12.625 1.00 97.38 228 VAL A CA 1
ATOM 1794 C C . VAL A 1 228 ? -10.529 9.489 12.819 1.00 97.38 228 VAL A C 1
ATOM 1796 O O . VAL A 1 228 ? -10.967 10.631 12.707 1.00 97.38 228 VAL A O 1
ATOM 1799 N N . VAL A 1 229 ? -11.294 8.472 13.238 1.00 97.62 229 VAL A N 1
ATOM 1800 C CA . VAL A 1 229 ? -12.668 8.627 13.757 1.00 97.62 229 VAL A CA 1
ATOM 1801 C C . VAL A 1 229 ? -12.620 8.894 15.258 1.00 97.62 229 VAL A C 1
ATOM 1803 O O . VAL A 1 229 ? -11.951 8.165 15.986 1.00 97.62 229 VAL A O 1
ATOM 1806 N N . GLN A 1 230 ? -13.322 9.911 15.759 1.00 96.94 230 GLN A N 1
ATOM 1807 C CA . GLN A 1 230 ? -13.393 10.159 17.203 1.00 96.94 230 GLN A CA 1
ATOM 1808 C C . GLN A 1 230 ? -14.210 9.064 17.907 1.00 96.94 230 GLN A C 1
ATOM 1810 O O . GLN A 1 230 ? -15.297 8.713 17.459 1.00 96.94 230 GLN A O 1
ATOM 1815 N N . LEU A 1 231 ? -13.693 8.541 19.022 1.00 96.38 231 LEU A N 1
ATOM 1816 C CA . LEU A 1 231 ? -14.389 7.544 19.835 1.00 96.38 231 LEU A CA 1
ATOM 1817 C C . LEU A 1 231 ? -15.481 8.213 20.678 1.00 96.38 231 LEU A C 1
ATOM 1819 O O . LEU A 1 231 ? -15.190 9.046 21.542 1.00 96.38 231 LEU A O 1
ATOM 1823 N N . GLU A 1 232 ? -16.723 7.802 20.462 1.00 96.31 232 GLU A N 1
ATOM 1824 C CA . GLU A 1 232 ? -17.882 8.196 21.256 1.00 96.31 232 GLU A CA 1
ATOM 1825 C C . GLU A 1 232 ? -17.970 7.349 22.526 1.00 96.31 232 GLU A C 1
ATOM 1827 O O . GLU A 1 232 ? -17.874 6.123 22.475 1.00 96.31 232 GLU A O 1
ATOM 1832 N N . VAL A 1 233 ? -18.169 7.995 23.675 1.00 93.31 233 VAL A N 1
ATOM 1833 C CA . VAL A 1 233 ? -18.276 7.316 24.971 1.00 93.31 233 VAL A CA 1
ATOM 1834 C C . VAL A 1 233 ? -19.685 7.504 25.512 1.00 93.31 233 VAL A C 1
ATOM 1836 O O . VAL A 1 233 ? -20.073 8.617 25.863 1.00 93.31 233 VAL A O 1
ATOM 1839 N N . GLU A 1 234 ? -20.433 6.412 25.609 1.00 92.06 234 GLU A N 1
ATOM 1840 C CA . GLU A 1 234 ? -21.732 6.378 26.276 1.00 92.06 234 GLU A CA 1
ATOM 1841 C C . GLU A 1 234 ? -21.565 5.803 27.682 1.00 92.06 234 GLU A C 1
ATOM 1843 O O . GLU A 1 234 ? -20.989 4.728 27.851 1.00 92.06 234 GLU A O 1
ATOM 1848 N N . VAL A 1 235 ? -22.068 6.512 28.693 1.00 88.06 235 VAL A N 1
ATOM 1849 C CA . VAL A 1 235 ? -21.936 6.117 30.099 1.00 88.06 235 VAL A CA 1
ATOM 1850 C C . VAL A 1 235 ? -23.308 5.859 30.710 1.00 88.06 235 VAL A C 1
ATOM 1852 O O . VAL A 1 235 ? -24.186 6.715 30.634 1.00 88.06 235 VAL A O 1
ATOM 1855 N N . ILE A 1 236 ? -23.469 4.705 31.359 1.00 86.94 236 ILE A N 1
ATOM 1856 C CA . ILE A 1 236 ? -24.712 4.287 32.014 1.00 86.94 236 ILE A CA 1
ATOM 1857 C C . ILE A 1 236 ? -24.497 4.213 33.535 1.00 86.94 236 ILE A C 1
ATOM 1859 O O . ILE A 1 236 ? -23.547 3.581 34.003 1.00 86.94 236 ILE A O 1
ATOM 1863 N N . PHE A 1 237 ? -25.386 4.852 34.303 1.00 82.00 237 PHE A N 1
ATOM 1864 C CA . PHE A 1 237 ? -25.381 4.885 35.773 1.00 82.00 237 PHE A CA 1
ATOM 1865 C C . PHE A 1 237 ? -26.676 4.301 36.352 1.00 82.00 237 PHE A C 1
ATOM 1867 O O . PHE A 1 237 ? -27.711 4.301 35.683 1.00 82.00 237 PHE A O 1
ATOM 1874 N N . ASP A 1 238 ? -26.632 3.843 37.607 1.00 71.56 238 ASP A N 1
ATOM 1875 C CA . ASP A 1 238 ? -27.830 3.444 38.348 1.00 71.56 238 ASP A CA 1
ATOM 1876 C C . ASP A 1 238 ? -28.621 4.698 38.704 1.00 71.56 238 ASP A C 1
ATOM 1878 O O . ASP A 1 238 ? -28.178 5.538 39.489 1.00 71.56 238 ASP A O 1
ATOM 1882 N N . SER A 1 239 ? -29.804 4.848 38.121 1.00 65.31 239 SER A N 1
ATOM 1883 C CA . SER A 1 239 ? -30.750 5.853 38.578 1.00 65.31 239 SER A CA 1
ATOM 1884 C C . SER A 1 239 ? -31.522 5.297 39.771 1.00 65.31 239 SER A C 1
ATOM 1886 O O . SER A 1 239 ? -32.613 4.778 39.576 1.00 65.31 239 SER A O 1
ATOM 1888 N N . GLU A 1 240 ? -30.987 5.401 40.989 1.00 50.59 240 GLU A N 1
ATOM 1889 C CA . GLU A 1 240 ? -31.812 5.350 42.206 1.00 50.59 240 GLU A CA 1
ATOM 1890 C C . GLU A 1 240 ? -31.100 5.962 43.431 1.00 50.59 240 GLU A C 1
ATOM 1892 O O . GLU A 1 240 ? -30.111 5.435 43.933 1.00 50.59 240 GLU A O 1
ATOM 1897 N N . GLY A 1 241 ? -31.649 7.078 43.935 1.00 41.47 241 GLY A N 1
ATOM 1898 C CA . GLY A 1 241 ? -31.310 7.674 45.236 1.00 41.47 241 GLY A CA 1
ATOM 1899 C C . GLY A 1 241 ? -30.685 9.069 45.150 1.00 41.47 241 GLY A C 1
ATOM 1900 O O . GLY A 1 241 ? -29.492 9.209 44.919 1.00 41.47 241 GLY A O 1
ATOM 1901 N N . GLY A 1 242 ? -31.502 10.107 45.356 1.00 48.56 242 GLY A N 1
ATOM 1902 C CA . GLY A 1 242 ? -31.122 11.517 45.242 1.00 48.56 242 GLY A CA 1
ATOM 1903 C C . GLY A 1 242 ? -29.874 11.938 46.031 1.00 48.56 242 GLY A C 1
ATOM 1904 O O . GLY A 1 242 ? -29.710 11.603 47.202 1.00 48.56 242 GLY A O 1
ATOM 1905 N N . GLY A 1 243 ? -29.042 12.746 45.372 1.00 42.97 243 GLY A N 1
ATOM 1906 C CA . GLY A 1 243 ? -27.860 13.389 45.938 1.00 42.97 243 GLY A CA 1
ATOM 1907 C C . GLY A 1 243 ? -27.022 14.052 44.845 1.00 42.97 243 GLY A C 1
ATOM 1908 O O . GLY A 1 243 ? -26.080 13.448 44.357 1.00 42.97 243 GLY A O 1
ATOM 1909 N N . GLU A 1 244 ? -27.430 15.265 44.464 1.00 40.97 244 GLU A N 1
ATOM 1910 C CA . GLU A 1 244 ? -26.697 16.302 43.709 1.00 40.97 244 GLU A CA 1
ATOM 1911 C C . GLU A 1 244 ? -25.886 15.873 42.468 1.00 40.97 244 GLU A C 1
ATOM 1913 O O . GLU A 1 244 ? -24.701 15.550 42.513 1.00 40.97 244 GLU A O 1
ATOM 1918 N N . ASP A 1 245 ? -26.551 16.006 41.320 1.00 42.69 245 ASP A N 1
ATOM 1919 C CA . ASP A 1 245 ? -25.952 16.147 39.995 1.00 42.69 245 ASP A CA 1
ATOM 1920 C C . ASP A 1 245 ? -25.400 17.583 39.826 1.00 42.69 245 ASP A C 1
ATOM 1922 O O . ASP A 1 245 ? -26.173 18.534 39.969 1.00 42.69 245 ASP A O 1
ATOM 1926 N N . PRO A 1 246 ? -24.107 17.805 39.513 1.00 43.91 246 PRO A N 1
ATOM 1927 C CA . PRO A 1 246 ? -23.605 19.136 39.180 1.00 43.91 246 PRO A CA 1
ATOM 1928 C C . PRO A 1 246 ? -23.913 19.552 37.725 1.00 43.91 246 PRO A C 1
ATOM 1930 O O . PRO A 1 246 ? -23.311 20.509 37.240 1.00 43.91 246 PRO A O 1
ATOM 1933 N N . GLY A 1 247 ? -24.816 18.863 37.015 1.00 51.59 247 GLY A N 1
ATOM 1934 C CA . GLY A 1 247 ? -25.059 19.092 35.589 1.00 51.59 247 GLY A CA 1
ATOM 1935 C C . GLY A 1 247 ? -26.481 18.870 35.064 1.00 51.59 247 GLY A C 1
ATOM 1936 O O . GLY A 1 247 ? -26.609 18.602 33.871 1.00 51.59 247 GLY A O 1
ATOM 1937 N N . LYS A 1 248 ? -27.543 19.018 35.872 1.00 34.75 248 LYS A N 1
ATOM 1938 C CA . LYS A 1 248 ? -28.931 19.036 35.361 1.00 34.75 248 LYS A CA 1
ATOM 1939 C C . LYS A 1 248 ? -29.570 20.417 35.456 1.00 34.75 248 LYS A C 1
ATOM 1941 O O . LYS A 1 248 ? -29.972 20.862 36.528 1.00 34.75 248 LYS A O 1
ATOM 1946 N N . GLU A 1 249 ? -29.701 21.067 34.306 1.00 37.88 249 GLU A N 1
ATOM 1947 C CA . GLU A 1 249 ? -30.657 22.152 34.098 1.00 37.88 249 GLU A CA 1
ATOM 1948 C C . GLU A 1 249 ? -32.074 21.553 34.026 1.00 37.88 249 GLU A C 1
ATOM 1950 O O . GLU A 1 249 ? -32.312 20.533 33.380 1.00 37.88 249 GLU A O 1
ATOM 1955 N N . THR A 1 250 ? -33.000 22.141 34.779 1.00 29.36 250 THR A N 1
ATOM 1956 C CA . THR A 1 250 ? -34.337 21.610 35.064 1.00 29.36 250 THR A CA 1
ATOM 1957 C C . THR A 1 250 ? -35.303 21.802 33.887 1.00 29.36 250 THR A C 1
ATOM 1959 O O . THR A 1 250 ? -35.600 22.930 33.504 1.00 29.36 250 THR A O 1
ATOM 1962 N N . GLU A 1 251 ? -35.895 20.713 33.389 1.00 38.94 251 GLU A N 1
ATOM 1963 C CA . GLU A 1 251 ? -37.000 20.680 32.409 1.00 38.94 251 GLU A CA 1
ATOM 1964 C C . GLU A 1 251 ? -38.365 21.090 33.016 1.00 38.94 251 GLU A C 1
ATOM 1966 O O . GLU A 1 251 ? -39.371 20.411 32.835 1.00 38.94 251 GLU A O 1
ATOM 1971 N N . GLN A 1 252 ? -38.438 22.201 33.758 1.00 30.33 252 GLN A N 1
ATOM 1972 C CA . GLN A 1 252 ? -39.706 22.709 34.323 1.00 30.33 252 GLN A CA 1
ATOM 1973 C C . GLN A 1 252 ? -40.312 23.913 33.583 1.00 30.33 252 GLN A C 1
ATOM 1975 O O . GLN A 1 252 ? -41.327 24.442 34.023 1.00 30.33 252 GLN A O 1
ATOM 1980 N N . GLU A 1 253 ? -39.778 24.310 32.424 1.00 33.44 253 GLU A N 1
ATOM 1981 C CA . GLU A 1 253 ? -40.362 25.400 31.617 1.00 33.44 253 GLU A CA 1
ATOM 1982 C C . GLU A 1 253 ? -41.172 24.939 30.387 1.00 33.44 253 GLU A C 1
ATOM 1984 O O . GLU A 1 253 ? -41.764 25.773 29.706 1.00 33.44 253 GLU A O 1
ATOM 1989 N N . GLN A 1 254 ? -41.271 23.635 30.090 1.00 38.06 254 GLN A N 1
ATOM 1990 C CA . GLN A 1 254 ? -41.893 23.172 28.833 1.00 38.06 254 GLN A CA 1
ATOM 1991 C C . GLN A 1 254 ? -43.373 22.763 28.905 1.00 38.06 254 GLN A C 1
ATOM 1993 O O . GLN A 1 254 ? -44.010 22.664 27.859 1.00 38.06 254 GLN A O 1
ATOM 1998 N N . GLU A 1 255 ? -43.976 22.611 30.087 1.00 34.44 255 GLU A N 1
ATOM 1999 C CA . GLU A 1 255 ? -45.389 22.192 30.185 1.00 34.44 255 GLU A CA 1
ATOM 2000 C C . GLU A 1 255 ? -46.409 23.341 30.253 1.00 34.44 255 GLU A C 1
ATOM 2002 O O . GLU A 1 255 ? -47.612 23.094 30.255 1.00 34.44 255 GLU A O 1
ATOM 2007 N N . GLN A 1 256 ? -45.976 24.606 30.227 1.00 28.39 256 GLN A N 1
ATOM 2008 C CA . GLN A 1 256 ? -46.890 25.752 30.347 1.00 28.39 256 GLN A CA 1
ATOM 2009 C C . GLN A 1 256 ? -47.321 26.407 29.021 1.00 28.39 256 GLN A C 1
ATOM 2011 O O . GLN A 1 256 ? -47.926 27.475 29.052 1.00 28.39 256 GLN A O 1
ATOM 2016 N N . ILE A 1 257 ? -47.048 25.802 27.855 1.00 30.25 257 ILE A N 1
ATOM 2017 C CA . ILE A 1 257 ? -47.300 26.458 26.548 1.00 30.25 257 ILE A CA 1
ATOM 2018 C C . ILE A 1 257 ? -48.259 25.669 25.621 1.00 30.25 257 ILE A C 1
ATOM 2020 O O . ILE A 1 257 ? -48.620 26.156 24.553 1.00 30.25 257 ILE A O 1
ATOM 2024 N N . ILE A 1 258 ? -48.768 24.491 26.008 1.00 30.19 258 ILE A N 1
ATOM 2025 C CA . ILE A 1 258 ? -49.568 23.640 25.090 1.00 30.19 258 ILE A CA 1
ATOM 2026 C C . ILE A 1 258 ? -51.098 23.879 25.144 1.00 30.19 258 ILE A C 1
ATOM 2028 O O . ILE A 1 258 ? -51.826 23.302 24.342 1.00 30.19 258 ILE A O 1
ATOM 2032 N N . GLU A 1 259 ? -51.627 24.794 25.966 1.00 29.70 259 GLU A N 1
ATOM 2033 C CA . GLU A 1 259 ? -53.085 25.071 25.973 1.00 29.70 259 GLU A CA 1
ATOM 2034 C C . GLU A 1 259 ? -53.571 26.252 25.113 1.00 29.70 259 GLU A C 1
ATOM 2036 O O . GLU A 1 259 ? -54.777 26.432 24.972 1.00 29.70 259 GLU A O 1
ATOM 2041 N N . GLU A 1 260 ? -52.703 26.994 24.420 1.00 31.78 260 GLU A N 1
ATOM 2042 C CA . GLU A 1 260 ? -53.150 28.056 23.499 1.00 31.78 260 GLU A CA 1
ATOM 2043 C C . GLU A 1 260 ? -52.699 27.822 22.051 1.00 31.78 260 GLU A C 1
ATOM 2045 O O . GLU A 1 260 ? -51.987 28.620 21.447 1.00 31.78 260 GLU A O 1
ATOM 2050 N N . GLN A 1 261 ? -53.176 26.737 21.437 1.00 29.48 261 GLN A N 1
ATOM 2051 C CA . GLN A 1 261 ? -53.338 26.694 19.980 1.00 29.48 261 GLN A CA 1
ATOM 2052 C C . GLN A 1 261 ? -54.717 26.160 19.584 1.00 29.48 261 GLN A C 1
ATOM 2054 O O . GLN A 1 261 ? -54.886 25.018 19.166 1.00 29.48 261 GLN A O 1
ATOM 2059 N N . GLN A 1 262 ? -55.703 27.059 19.626 1.00 29.34 262 GLN A N 1
ATOM 2060 C CA . GLN A 1 262 ? -56.822 27.052 18.685 1.00 29.34 262 GLN A CA 1
ATOM 2061 C C . GLN A 1 262 ? -56.835 28.375 17.904 1.00 29.34 262 GLN A C 1
ATOM 2063 O O . GLN A 1 262 ? -57.387 29.382 18.324 1.00 29.34 262 GLN A O 1
ATOM 2068 N N . GLN A 1 263 ? -56.126 28.339 16.775 1.00 29.14 263 GLN A N 1
ATOM 2069 C CA . GLN A 1 263 ? -56.523 28.849 15.459 1.00 29.14 263 GLN A CA 1
ATOM 2070 C C . GLN A 1 263 ? -57.422 30.102 15.383 1.00 29.14 263 GLN A C 1
ATOM 2072 O O . GLN A 1 263 ? -58.635 29.976 15.505 1.00 29.14 263 GLN A O 1
ATOM 2077 N N . GLN A 1 264 ? -56.854 31.245 14.953 1.00 24.11 264 GLN A N 1
ATOM 2078 C CA . GLN A 1 264 ? -57.478 32.103 13.925 1.00 24.11 264 GLN A CA 1
ATOM 2079 C C . GLN A 1 264 ? -56.491 33.098 13.255 1.00 24.11 264 GLN A C 1
ATOM 2081 O O . GLN A 1 264 ? -55.860 33.902 13.927 1.00 24.11 264 GLN A O 1
ATOM 2086 N N . ASP A 1 265 ? -56.392 32.990 11.923 1.00 28.83 265 ASP A N 1
ATOM 2087 C CA . ASP A 1 265 ? -56.051 33.941 10.836 1.00 28.83 265 ASP A CA 1
ATOM 2088 C C . ASP A 1 265 ? -55.033 35.121 10.941 1.00 28.83 265 ASP A C 1
ATOM 2090 O O . ASP A 1 265 ? -54.974 35.910 11.875 1.00 28.83 265 ASP A O 1
ATOM 2094 N N . SER A 1 266 ? -54.289 35.270 9.827 1.00 30.91 266 SER A N 1
ATOM 2095 C CA . SER A 1 266 ? -53.347 36.330 9.364 1.00 30.91 266 SER A CA 1
ATOM 2096 C C . SER A 1 266 ? -53.919 37.772 9.245 1.00 30.91 266 SER A C 1
ATOM 2098 O O . SER A 1 266 ? -55.139 37.914 9.277 1.00 30.91 266 SER A O 1
ATOM 2100 N N . PRO A 1 267 ? -53.146 38.831 8.843 1.00 50.12 267 PRO A N 1
ATOM 2101 C CA . PRO A 1 267 ? -51.691 39.131 8.947 1.00 50.12 267 PRO A CA 1
ATOM 2102 C C . PRO A 1 267 ? -51.355 40.619 9.318 1.00 50.12 267 PRO A C 1
ATOM 2104 O O . PRO A 1 267 ? -52.056 41.517 8.868 1.00 50.12 267 PRO A O 1
ATOM 2107 N N . GLN A 1 268 ? -50.201 40.940 9.951 1.00 25.11 268 GLN A N 1
ATOM 2108 C CA . GLN A 1 268 ? -49.425 42.176 9.625 1.00 25.11 268 GLN A CA 1
ATOM 2109 C C . GLN A 1 268 ? -48.014 42.310 10.264 1.00 25.11 268 GLN A C 1
ATOM 2111 O O . GLN A 1 268 ? -47.828 42.724 11.400 1.00 25.11 268 GLN A O 1
ATOM 2116 N N . LYS A 1 269 ? -46.999 42.022 9.442 1.00 34.06 269 LYS A N 1
ATOM 2117 C CA . LYS A 1 269 ? -45.722 42.735 9.195 1.00 34.06 269 LYS A CA 1
ATOM 2118 C C . LYS A 1 269 ? -45.223 43.828 10.185 1.00 34.06 269 LYS A C 1
ATOM 2120 O O . LYS A 1 269 ? -45.744 44.939 10.198 1.00 34.06 269 LYS A O 1
ATOM 2125 N N . SER A 1 270 ? -44.037 43.600 10.770 1.00 36.72 270 SER A N 1
ATOM 2126 C CA . SER A 1 270 ? -43.037 44.627 11.162 1.00 36.72 270 SER A CA 1
ATOM 2127 C C . SER A 1 270 ? -41.625 43.998 11.203 1.00 36.72 270 SER A C 1
ATOM 2129 O O . SER A 1 270 ? -41.302 43.241 12.105 1.00 36.72 270 SER A O 1
ATOM 2131 N N . LYS A 1 271 ? -40.887 43.993 10.082 1.00 44.41 271 LYS A N 1
ATOM 2132 C CA . LYS A 1 271 ? -39.697 44.830 9.790 1.00 44.41 271 LYS A CA 1
ATOM 2133 C C . LYS A 1 271 ? -38.537 44.751 10.809 1.00 44.4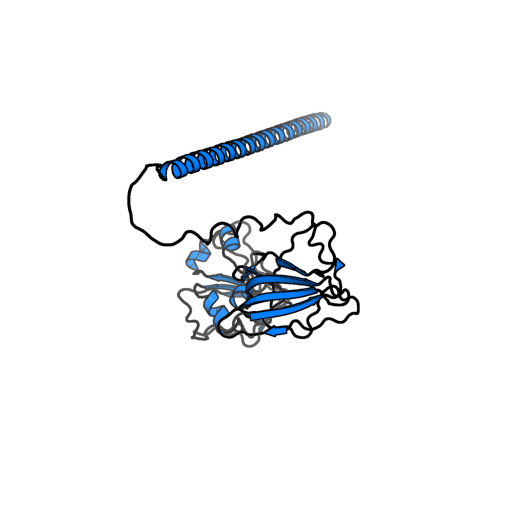1 271 LYS A C 1
ATOM 2135 O O . LYS A 1 271 ? -38.183 45.759 11.405 1.00 44.41 271 LYS A O 1
ATOM 2140 N N . PHE A 1 272 ? -37.825 43.623 10.843 1.00 52.09 272 PHE A N 1
ATOM 2141 C CA . PHE A 1 272 ? -36.365 43.656 11.016 1.00 52.09 272 PHE A CA 1
ATOM 2142 C C . PHE A 1 272 ? -35.684 42.852 9.900 1.00 52.09 272 PHE A C 1
ATOM 2144 O O . PHE A 1 272 ? -36.093 41.720 9.639 1.00 52.09 272 PHE A O 1
ATOM 2151 N N . PRO A 1 273 ? -34.711 43.422 9.166 1.00 57.38 273 PRO A N 1
ATOM 2152 C CA . PRO A 1 273 ? -34.161 42.760 7.997 1.00 57.38 273 PRO A CA 1
ATOM 2153 C C . PRO A 1 273 ? -33.093 41.727 8.372 1.00 57.38 273 PRO A C 1
ATOM 2155 O O . PRO A 1 273 ? -32.046 42.067 8.916 1.00 57.38 273 PRO A O 1
ATOM 2158 N N . TRP A 1 274 ? -33.314 40.480 7.969 1.00 54.53 274 TRP A N 1
ATOM 2159 C CA . TRP A 1 274 ? -32.357 39.369 8.047 1.00 54.53 274 TRP A CA 1
ATOM 2160 C C . TRP A 1 274 ? -30.950 39.660 7.476 1.00 54.53 274 TRP A C 1
ATOM 2162 O O . TRP A 1 274 ? -29.973 39.053 7.908 1.00 54.53 274 TRP A O 1
ATOM 2172 N N . TRP A 1 275 ? -30.804 40.639 6.571 1.00 61.69 275 TRP A N 1
ATOM 2173 C CA . TRP A 1 275 ? -29.505 41.031 6.005 1.00 61.69 275 TRP A CA 1
ATOM 2174 C C . TRP A 1 275 ? -28.560 41.707 7.012 1.00 61.69 275 TRP A C 1
ATOM 2176 O O . TRP A 1 275 ? -27.355 41.751 6.775 1.00 61.69 275 TRP A O 1
ATOM 2186 N N . ILE A 1 276 ? -29.062 42.189 8.155 1.00 69.50 276 ILE A N 1
ATOM 2187 C CA . ILE A 1 276 ? -28.214 42.775 9.207 1.00 69.50 276 ILE A CA 1
ATOM 2188 C C . ILE A 1 276 ? -27.363 41.690 9.887 1.00 69.50 276 ILE A C 1
ATOM 2190 O O . ILE A 1 276 ? -26.184 41.920 10.149 1.00 69.50 276 ILE A O 1
ATOM 2194 N N . GLY A 1 277 ? -27.908 40.484 10.089 1.00 70.75 277 GLY A N 1
ATOM 2195 C CA . GLY A 1 277 ? -27.138 39.342 10.599 1.00 70.75 277 GLY A CA 1
ATOM 2196 C C . GLY A 1 277 ? -26.028 38.916 9.635 1.00 70.75 277 GLY A C 1
ATOM 2197 O O . GLY A 1 277 ? -24.911 38.622 10.056 1.00 70.75 277 GLY A O 1
ATOM 2198 N N . PHE A 1 278 ? -26.300 38.992 8.330 1.00 69.94 278 PHE A N 1
ATOM 2199 C CA . PHE A 1 278 ? -25.310 38.708 7.291 1.00 69.94 278 PHE A CA 1
ATOM 2200 C C . PHE A 1 278 ? -24.177 39.752 7.263 1.00 69.94 278 PHE A C 1
ATOM 2202 O O . PHE A 1 278 ? -23.009 39.395 7.124 1.00 69.94 278 PHE A O 1
ATOM 2209 N N . LEU A 1 279 ? -24.487 41.038 7.478 1.00 72.94 279 LEU A N 1
ATOM 2210 C CA . LEU A 1 279 ? -23.471 42.096 7.578 1.00 72.94 279 LEU A CA 1
ATOM 2211 C C . LEU A 1 279 ? -22.572 41.946 8.808 1.00 72.94 279 LEU A C 1
ATOM 2213 O O . LEU A 1 279 ? -21.364 42.143 8.700 1.00 72.94 279 LEU A O 1
ATOM 2217 N N . ILE A 1 280 ? -23.134 41.578 9.962 1.00 77.88 280 ILE A N 1
ATOM 2218 C CA . ILE A 1 280 ? -22.347 41.364 11.185 1.00 77.88 280 ILE A CA 1
ATOM 2219 C C . ILE A 1 280 ? -21.407 40.162 11.004 1.00 77.88 280 ILE A C 1
ATOM 2221 O O . ILE A 1 280 ? -20.229 40.255 11.348 1.00 77.88 280 ILE A O 1
ATOM 2225 N N . GLY A 1 281 ? -21.885 39.079 10.381 1.00 79.44 281 GLY A N 1
ATOM 2226 C CA . GLY A 1 281 ? -21.055 37.918 10.047 1.00 79.44 281 GLY A CA 1
ATOM 2227 C C . GLY A 1 281 ? -19.866 38.267 9.144 1.00 79.44 281 GLY A C 1
ATOM 2228 O O . GLY A 1 281 ? -18.739 37.857 9.424 1.00 79.44 281 GLY A O 1
ATOM 2229 N N . LEU A 1 282 ? -20.076 39.092 8.112 1.00 80.62 282 LEU A N 1
ATOM 2230 C CA . LEU A 1 282 ? -19.000 39.517 7.206 1.00 80.62 282 LEU A CA 1
ATOM 2231 C C . LEU A 1 282 ? -17.924 40.362 7.904 1.00 80.62 282 LEU A C 1
ATOM 2233 O O . LEU A 1 282 ? -16.738 40.207 7.609 1.00 80.62 282 LEU A O 1
ATOM 2237 N N . VAL A 1 283 ? -18.310 41.221 8.852 1.00 84.12 283 VAL A N 1
ATOM 2238 C CA . VAL A 1 283 ? -17.351 42.032 9.621 1.00 84.12 283 VAL A CA 1
ATOM 2239 C C . VAL A 1 283 ? -16.482 41.147 10.518 1.00 84.12 283 VAL A C 1
ATOM 2241 O O . VAL A 1 283 ? -15.268 41.343 10.573 1.00 84.12 283 VAL A O 1
ATOM 2244 N N . VAL A 1 284 ? -17.064 40.135 11.169 1.00 86.19 284 VAL A N 1
ATOM 2245 C CA . VAL A 1 284 ? -16.314 39.199 12.025 1.00 86.19 284 VAL A CA 1
ATOM 2246 C C . VAL A 1 284 ? -15.300 38.393 11.209 1.00 86.19 284 VAL A C 1
ATOM 2248 O O . VAL A 1 284 ? -14.136 38.292 11.600 1.00 86.19 284 VAL A O 1
ATOM 2251 N N . VAL A 1 285 ? -15.697 37.887 10.038 1.00 88.06 285 VAL A N 1
ATOM 2252 C CA . VAL A 1 285 ? -14.796 37.140 9.143 1.00 88.06 285 VAL A CA 1
ATOM 2253 C C . VAL A 1 285 ? -13.639 38.019 8.656 1.00 88.06 285 VAL A C 1
ATOM 2255 O O . VAL A 1 285 ? -12.486 37.587 8.682 1.00 88.06 285 VAL A O 1
ATOM 2258 N N . ALA A 1 286 ? -13.906 39.276 8.287 1.00 86.06 286 ALA A N 1
ATOM 2259 C CA . ALA A 1 286 ? -12.862 40.208 7.857 1.00 86.06 286 ALA A CA 1
ATOM 2260 C C . ALA A 1 286 ? -11.839 40.506 8.971 1.00 86.06 286 ALA A C 1
ATOM 2262 O O . ALA A 1 286 ? -10.637 40.591 8.705 1.00 86.06 286 ALA A O 1
ATOM 2263 N N . VAL A 1 287 ? -12.287 40.612 10.227 1.00 90.19 287 VAL A N 1
ATOM 2264 C CA . VAL A 1 287 ? -11.399 40.811 11.385 1.00 90.19 287 VAL A CA 1
ATOM 2265 C C . VAL A 1 287 ? -10.507 39.588 11.612 1.00 90.19 287 VAL A C 1
ATOM 2267 O O . VAL A 1 287 ? -9.303 39.752 11.804 1.00 90.19 287 VAL A O 1
ATOM 2270 N N . ILE A 1 288 ? -11.050 38.370 11.512 1.00 90.25 288 ILE A N 1
ATOM 2271 C CA . ILE A 1 288 ? -10.273 37.127 11.666 1.00 90.25 288 ILE A CA 1
ATOM 2272 C C . ILE A 1 288 ? -9.198 37.018 10.577 1.00 90.25 288 ILE A C 1
ATOM 2274 O O . ILE A 1 288 ? -8.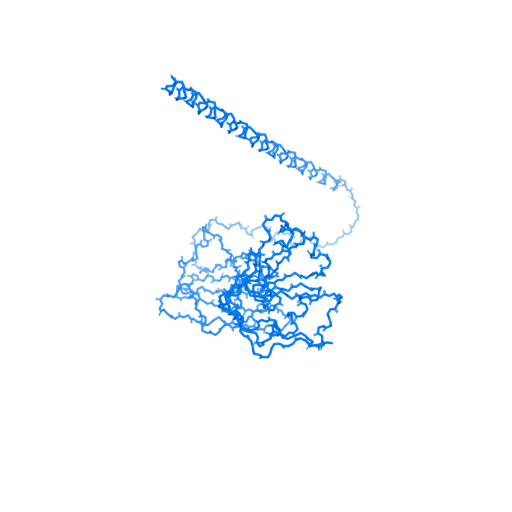039 36.739 10.886 1.00 90.25 288 ILE A O 1
ATOM 2278 N N . ILE A 1 289 ? -9.547 37.309 9.319 1.00 91.19 289 ILE A N 1
ATOM 2279 C CA . ILE A 1 289 ? -8.590 37.304 8.200 1.00 91.19 289 ILE A CA 1
ATOM 2280 C C . ILE A 1 289 ? -7.487 38.344 8.428 1.00 91.19 289 ILE A C 1
ATOM 2282 O O . ILE A 1 289 ? -6.307 38.057 8.223 1.00 91.19 289 ILE A O 1
ATOM 2286 N N . THR A 1 290 ? -7.851 39.536 8.908 1.00 86.50 290 THR A N 1
ATOM 2287 C CA . THR A 1 290 ? -6.885 40.605 9.185 1.00 86.50 290 THR A CA 1
ATOM 2288 C C . THR A 1 290 ? -5.914 40.185 10.290 1.00 86.50 290 THR A C 1
ATOM 2290 O O . THR A 1 290 ? -4.702 40.274 10.097 1.00 86.50 290 THR A O 1
ATOM 2293 N N . ILE A 1 291 ? -6.411 39.631 11.400 1.00 88.94 291 ILE A N 1
ATOM 2294 C CA . ILE A 1 291 ? -5.573 39.138 12.505 1.00 88.94 291 ILE A CA 1
ATOM 2295 C C . ILE A 1 291 ? -4.657 37.998 12.037 1.00 88.94 291 ILE A C 1
ATOM 2297 O O . ILE A 1 291 ? -3.457 38.025 12.317 1.00 88.94 291 ILE A O 1
ATOM 2301 N N . GLY A 1 292 ? -5.188 37.038 11.273 1.00 90.62 292 GLY A N 1
ATOM 2302 C CA . GLY A 1 292 ? -4.408 35.942 10.694 1.00 90.62 292 GLY A CA 1
ATOM 2303 C C . GLY A 1 292 ? -3.287 36.443 9.781 1.00 90.62 292 GLY A C 1
ATOM 2304 O O . GLY A 1 292 ? -2.144 35.999 9.900 1.00 90.62 292 GLY A O 1
ATOM 2305 N N . SER A 1 293 ? -3.575 37.437 8.934 1.00 86.88 293 SER A N 1
ATOM 2306 C CA . SER A 1 293 ? -2.576 38.059 8.059 1.00 86.88 293 SER A CA 1
ATOM 2307 C C . SER A 1 293 ? -1.487 38.803 8.843 1.00 86.88 293 SER A C 1
ATOM 2309 O O . SER A 1 293 ? -0.308 38.703 8.504 1.00 86.88 293 SER A O 1
ATOM 2311 N N . CYS A 1 294 ? -1.840 39.483 9.941 1.00 87.19 294 CYS A N 1
ATOM 2312 C CA . CYS A 1 294 ? -0.876 40.152 10.814 1.00 87.19 294 CYS A CA 1
ATOM 2313 C C . CYS A 1 294 ? 0.043 39.151 11.527 1.00 87.19 294 CYS A C 1
ATOM 2315 O O . CYS A 1 294 ? 1.252 39.381 11.593 1.00 87.19 294 CYS A O 1
ATOM 2317 N N . LEU A 1 295 ? -0.502 38.030 12.013 1.00 87.75 295 LEU A N 1
ATOM 2318 C CA . LEU A 1 295 ? 0.279 36.959 12.641 1.00 87.75 295 LEU A CA 1
ATOM 2319 C C . LEU A 1 295 ? 1.223 36.288 11.637 1.00 87.75 295 LEU A C 1
ATOM 2321 O O . LEU A 1 295 ? 2.399 36.092 11.941 1.00 87.75 295 LEU A O 1
ATOM 2325 N N . PHE A 1 296 ? 0.751 36.016 10.418 1.00 88.25 296 PHE A N 1
ATOM 2326 C CA . PHE A 1 296 ? 1.587 35.460 9.354 1.00 88.25 296 PHE A CA 1
ATOM 2327 C C . PHE A 1 296 ? 2.730 36.415 8.973 1.00 88.25 296 PHE A C 1
ATOM 2329 O O . PHE A 1 296 ? 3.893 36.007 8.939 1.00 88.25 296 PHE A O 1
ATOM 2336 N N . CYS A 1 297 ? 2.437 37.708 8.794 1.00 83.81 297 CYS A N 1
ATOM 2337 C CA . CYS A 1 297 ? 3.446 38.741 8.548 1.00 83.81 297 CYS A CA 1
ATOM 2338 C C . CYS A 1 297 ? 4.470 38.836 9.690 1.00 83.81 297 CYS A C 1
ATOM 2340 O O . CYS A 1 297 ? 5.674 38.912 9.430 1.00 83.81 297 CYS A O 1
ATOM 2342 N N . TYR A 1 298 ? 4.020 38.776 10.948 1.00 87.12 298 TYR A N 1
ATOM 2343 C CA . TYR A 1 298 ? 4.906 38.763 12.113 1.00 87.12 298 TYR A CA 1
ATOM 2344 C C . TYR A 1 298 ? 5.835 37.539 12.099 1.00 87.12 298 TYR A C 1
ATOM 2346 O O . TYR A 1 298 ? 7.049 37.686 12.253 1.00 87.12 298 TYR A O 1
ATOM 2354 N N . CYS A 1 299 ? 5.307 36.343 11.814 1.00 84.31 299 CYS A N 1
ATOM 2355 C CA . CYS A 1 299 ? 6.102 35.121 11.679 1.00 84.31 299 CYS A CA 1
ATOM 2356 C C . CYS A 1 299 ? 7.128 35.201 10.534 1.00 84.31 299 CYS A C 1
ATOM 2358 O O . CYS A 1 299 ? 8.272 34.767 10.705 1.00 84.31 299 CYS A O 1
ATOM 2360 N N . CYS A 1 300 ? 6.761 35.778 9.385 1.00 81.44 300 CYS A N 1
ATOM 2361 C CA . CYS A 1 300 ? 7.667 35.975 8.250 1.00 81.44 300 CYS A CA 1
ATOM 2362 C C . CYS A 1 300 ? 8.821 36.930 8.589 1.00 81.44 300 CYS A C 1
ATOM 2364 O O . CYS A 1 300 ? 9.982 36.614 8.312 1.00 81.44 300 CYS A O 1
ATOM 2366 N N . ILE A 1 301 ? 8.527 38.067 9.231 1.00 81.00 301 ILE A N 1
ATOM 2367 C CA . ILE A 1 301 ? 9.546 39.034 9.671 1.00 81.00 301 ILE A CA 1
ATOM 2368 C C . ILE A 1 301 ? 10.469 38.389 10.711 1.00 81.00 301 ILE A C 1
ATOM 2370 O O . ILE A 1 301 ? 11.691 38.517 10.619 1.00 81.00 301 ILE A O 1
ATOM 2374 N N . TRP A 1 302 ? 9.911 37.622 11.650 1.00 79.75 302 TRP A N 1
ATOM 2375 C CA . TRP A 1 302 ? 10.688 36.943 12.685 1.00 79.75 302 TRP A CA 1
ATOM 2376 C C . TRP A 1 302 ? 11.629 35.875 12.107 1.00 79.75 302 TRP A C 1
ATOM 2378 O O . TRP A 1 302 ? 12.811 35.830 12.462 1.00 79.75 302 TRP A O 1
ATOM 2388 N N . LYS A 1 303 ? 11.159 35.070 11.139 1.00 80.00 303 LYS A N 1
ATOM 2389 C CA . LYS A 1 303 ? 12.011 34.124 10.393 1.00 80.00 303 LYS A CA 1
ATOM 2390 C C . LYS A 1 303 ? 13.128 34.838 9.627 1.00 80.00 303 LYS A C 1
ATOM 2392 O O . LYS A 1 303 ? 14.264 34.363 9.648 1.00 80.00 303 LYS A O 1
ATOM 2397 N N . LYS A 1 304 ? 12.836 35.978 8.987 1.00 82.44 304 LYS A N 1
ATOM 2398 C CA . LYS A 1 304 ? 13.841 36.768 8.258 1.00 82.44 304 LYS A CA 1
ATOM 2399 C C . LYS A 1 304 ? 14.929 37.303 9.197 1.00 82.44 304 LYS A C 1
ATOM 2401 O O . LYS A 1 304 ? 16.107 37.084 8.931 1.00 82.44 304 LYS A O 1
ATOM 2406 N N . MET A 1 305 ? 14.548 37.894 10.333 1.00 74.56 305 MET A N 1
ATOM 2407 C CA . MET A 1 305 ? 15.505 38.390 11.334 1.00 74.56 305 MET A CA 1
ATOM 2408 C C . MET A 1 305 ? 16.368 37.271 11.933 1.00 74.56 305 MET A C 1
ATOM 2410 O O . MET A 1 305 ? 17.540 37.490 12.237 1.00 74.56 305 MET A O 1
ATOM 2414 N N . LYS A 1 306 ? 15.818 36.059 12.095 1.00 81.25 306 LYS A N 1
ATOM 2415 C CA . LYS A 1 306 ? 16.592 34.896 12.557 1.00 81.25 306 LYS A CA 1
ATOM 2416 C C . LYS A 1 306 ? 17.648 34.470 11.529 1.00 81.25 306 LYS A C 1
ATOM 2418 O O . LYS A 1 306 ? 18.761 34.133 11.922 1.00 81.25 306 LYS A O 1
ATOM 2423 N N . LYS A 1 307 ? 17.322 34.527 10.232 1.00 81.75 307 LYS A N 1
ATOM 2424 C CA . LYS A 1 307 ? 18.246 34.183 9.139 1.00 81.75 307 LYS A CA 1
ATOM 2425 C C . LYS A 1 307 ? 19.389 35.197 8.995 1.00 81.75 307 LYS A C 1
ATOM 2427 O O . LYS A 1 307 ? 20.523 34.784 8.786 1.00 81.75 307 LYS A O 1
ATOM 2432 N N . GLU A 1 308 ? 19.112 36.494 9.148 1.00 82.50 308 GLU A N 1
ATOM 2433 C CA . GLU A 1 308 ? 20.148 37.542 9.106 1.00 82.50 308 GLU A CA 1
ATOM 2434 C C . GLU A 1 308 ? 21.146 37.408 10.269 1.00 82.50 308 GLU A C 1
ATOM 2436 O O . GLU A 1 308 ? 22.353 37.450 10.046 1.00 82.50 308 GLU A O 1
ATOM 2441 N N . LYS A 1 309 ? 20.666 37.119 11.489 1.00 80.81 309 LYS A N 1
ATOM 2442 C CA . LYS A 1 309 ? 21.548 36.862 12.642 1.00 80.81 309 LYS A CA 1
ATOM 2443 C C . LYS A 1 309 ? 22.460 35.646 12.444 1.00 80.81 309 LYS A C 1
ATOM 2445 O O . LYS A 1 309 ? 23.621 35.703 12.837 1.00 80.81 309 LYS A O 1
ATOM 2450 N N . ASP A 1 310 ? 21.956 34.562 11.847 1.00 86.00 310 ASP A N 1
ATOM 2451 C CA . ASP A 1 310 ? 22.766 33.364 11.561 1.00 86.00 310 ASP A CA 1
ATOM 2452 C C . ASP A 1 310 ? 23.869 33.657 10.529 1.00 86.00 310 ASP A C 1
ATOM 2454 O O . ASP A 1 310 ? 25.000 33.194 10.670 1.00 86.00 310 ASP A O 1
ATOM 2458 N N . LEU A 1 311 ? 23.569 34.485 9.522 1.00 86.12 311 LEU A N 1
ATOM 2459 C CA . LEU A 1 311 ? 24.535 34.880 8.496 1.00 86.12 311 LEU A CA 1
ATOM 2460 C C . LEU A 1 311 ? 25.672 35.741 9.071 1.00 86.12 311 LEU A C 1
ATOM 2462 O O . LEU A 1 311 ? 26.837 35.490 8.762 1.00 86.12 311 LEU A O 1
ATOM 2466 N N . ASP A 1 312 ? 25.352 36.700 9.943 1.00 87.00 312 ASP A N 1
ATOM 2467 C CA . ASP A 1 312 ? 26.349 37.546 10.613 1.00 87.00 312 ASP A CA 1
ATOM 2468 C C . ASP A 1 312 ? 27.293 36.736 11.514 1.00 87.00 312 ASP A C 1
ATOM 2470 O O . ASP A 1 312 ? 28.491 37.025 11.586 1.00 87.00 312 ASP A O 1
ATOM 2474 N N . ILE A 1 313 ? 26.772 35.706 12.191 1.00 88.12 313 ILE A N 1
ATOM 2475 C CA . ILE A 1 313 ? 27.577 34.798 13.019 1.00 88.12 313 ILE A CA 1
ATOM 2476 C C . ILE A 1 313 ? 28.562 34.016 12.142 1.00 88.12 313 ILE A C 1
ATOM 2478 O O . ILE A 1 313 ? 29.759 34.008 12.429 1.00 88.12 313 ILE A O 1
ATOM 2482 N N . ARG A 1 314 ? 28.091 33.424 11.036 1.00 90.69 314 ARG A N 1
ATOM 2483 C CA . ARG A 1 314 ? 28.951 32.671 10.103 1.00 90.69 314 ARG A CA 1
ATOM 2484 C C . ARG A 1 314 ? 30.020 33.550 9.452 1.00 90.69 314 ARG A C 1
ATOM 2486 O O . ARG A 1 314 ? 31.157 33.114 9.297 1.00 90.69 314 ARG A O 1
ATOM 2493 N N . LEU A 1 315 ? 29.679 34.791 9.096 1.00 89.88 315 LEU A N 1
ATOM 2494 C CA . LEU A 1 315 ? 30.625 35.758 8.528 1.00 89.88 315 LEU A CA 1
ATOM 2495 C C . LEU A 1 315 ? 31.720 36.161 9.519 1.00 89.88 315 LEU A C 1
ATOM 2497 O O . LEU A 1 315 ? 32.877 36.288 9.120 1.00 89.88 315 LEU A O 1
ATOM 2501 N N . LYS A 1 316 ? 31.380 36.343 10.803 1.00 91.19 316 LYS A N 1
ATOM 2502 C CA . LYS A 1 316 ? 32.383 36.588 11.852 1.00 91.19 316 LYS A CA 1
ATOM 2503 C C . LYS A 1 316 ? 33.332 35.405 11.994 1.00 91.19 316 LYS A C 1
ATOM 2505 O O . LYS A 1 316 ? 34.539 35.609 11.976 1.00 91.19 316 LYS A O 1
ATOM 2510 N N . GLN A 1 317 ? 32.792 34.190 12.031 1.00 91.31 317 GLN A N 1
ATOM 2511 C CA . GLN A 1 317 ? 33.591 32.977 12.175 1.00 91.31 317 GLN A CA 1
ATOM 2512 C C . GLN A 1 317 ? 34.560 32.778 10.998 1.00 91.31 317 GLN A C 1
ATOM 2514 O O . GLN A 1 317 ? 35.748 32.573 11.212 1.00 91.31 317 GLN A O 1
ATOM 2519 N N . LEU A 1 318 ? 34.097 32.986 9.760 1.00 91.69 318 LEU A N 1
ATOM 2520 C CA . LEU A 1 318 ? 34.958 32.956 8.568 1.00 91.69 318 LEU A CA 1
ATOM 2521 C C . LEU A 1 318 ? 36.073 34.010 8.600 1.00 91.69 318 LEU A C 1
ATOM 2523 O O . LEU A 1 318 ? 37.177 33.766 8.114 1.00 91.69 318 LEU A O 1
ATOM 2527 N N . LYS A 1 319 ? 35.790 35.200 9.141 1.00 93.19 319 LYS A N 1
ATOM 2528 C CA . LYS A 1 319 ? 36.783 36.272 9.251 1.00 93.19 319 LYS A CA 1
ATOM 2529 C C . LYS A 1 319 ? 37.854 35.942 10.290 1.00 93.19 319 LYS A C 1
ATOM 2531 O O . LYS A 1 319 ? 39.031 36.199 10.035 1.00 93.19 319 LYS A O 1
ATOM 2536 N N . ASP A 1 320 ? 37.450 35.370 11.419 1.00 91.94 320 ASP A N 1
ATOM 2537 C CA . ASP A 1 320 ? 38.365 34.940 12.475 1.00 91.94 320 ASP A CA 1
ATOM 2538 C C . ASP A 1 320 ? 39.253 33.785 11.983 1.00 91.94 320 ASP A C 1
ATOM 2540 O O . ASP A 1 320 ? 40.475 33.854 12.119 1.00 91.94 320 ASP A O 1
ATOM 2544 N N . ASP A 1 321 ? 38.673 32.797 11.292 1.00 91.19 321 ASP A N 1
ATOM 2545 C CA . ASP A 1 321 ? 39.414 31.690 10.671 1.00 91.19 321 ASP A CA 1
ATOM 2546 C C . ASP A 1 321 ? 40.439 32.197 9.642 1.00 91.19 321 ASP A C 1
ATOM 2548 O O . ASP A 1 321 ? 41.582 31.735 9.600 1.00 91.19 321 ASP A O 1
ATOM 2552 N N . PHE A 1 322 ? 40.071 33.198 8.836 1.00 92.88 322 PHE A N 1
ATOM 2553 C CA . PHE A 1 322 ? 40.982 33.802 7.863 1.00 92.88 322 PHE A CA 1
ATOM 2554 C C . PHE A 1 322 ? 42.161 34.533 8.526 1.00 92.88 322 PHE A C 1
ATOM 2556 O O . PHE A 1 322 ? 43.295 34.435 8.050 1.00 92.88 322 PHE A O 1
ATOM 2563 N N . GLU A 1 323 ? 41.932 35.250 9.631 1.00 91.75 323 GLU A N 1
ATOM 2564 C CA . GLU A 1 323 ? 43.015 35.902 10.379 1.00 91.75 323 GLU A CA 1
ATOM 2565 C C . GLU A 1 323 ? 43.931 34.883 11.075 1.00 91.75 323 GLU A C 1
ATOM 2567 O O . GLU A 1 323 ? 45.150 35.075 11.069 1.00 91.75 323 GLU A O 1
ATOM 2572 N N . ILE A 1 324 ? 43.392 33.764 11.576 1.00 88.94 324 ILE A N 1
ATOM 2573 C CA . ILE A 1 324 ? 44.201 32.648 12.095 1.00 88.94 324 ILE A CA 1
ATOM 2574 C C . ILE A 1 324 ? 45.101 32.096 10.985 1.00 88.94 324 ILE A C 1
ATOM 2576 O O . ILE A 1 324 ? 46.318 32.053 11.155 1.00 88.94 324 ILE A O 1
ATOM 2580 N N . ILE A 1 325 ? 44.541 31.764 9.817 1.00 87.69 325 ILE A N 1
ATOM 2581 C CA . ILE A 1 325 ? 45.304 31.237 8.670 1.00 87.69 325 ILE A CA 1
ATOM 2582 C C . ILE A 1 325 ? 46.415 32.209 8.249 1.00 87.69 325 ILE A C 1
ATOM 2584 O O . ILE A 1 325 ? 47.546 31.802 7.975 1.00 87.69 325 ILE A O 1
ATOM 2588 N N . LYS A 1 326 ? 46.125 33.511 8.232 1.00 88.69 326 LYS A N 1
ATOM 2589 C CA . LYS A 1 326 ? 47.089 34.563 7.888 1.00 88.69 326 LYS A CA 1
ATOM 2590 C C . LYS A 1 326 ? 48.218 34.692 8.916 1.00 88.69 326 LYS A C 1
ATOM 2592 O O . LYS A 1 326 ? 49.365 34.912 8.520 1.00 88.69 326 LYS A O 1
ATOM 2597 N N . GLN A 1 327 ? 47.929 34.556 10.212 1.00 86.12 327 GLN A N 1
ATOM 2598 C CA . GLN A 1 327 ? 48.954 34.521 11.263 1.00 86.12 327 GLN A CA 1
ATOM 2599 C C . GLN A 1 327 ? 49.807 33.254 11.173 1.00 86.12 327 GLN A C 1
ATOM 2601 O O . GLN A 1 327 ? 51.035 33.341 11.207 1.00 86.12 327 GLN A O 1
ATOM 2606 N N . THR A 1 328 ? 49.174 32.098 10.976 1.00 80.06 328 THR A N 1
ATOM 2607 C CA . THR A 1 328 ? 49.852 30.818 10.771 1.00 80.06 328 THR A CA 1
ATOM 2608 C C . THR A 1 328 ? 50.799 30.896 9.575 1.00 80.06 328 THR A C 1
ATOM 2610 O O . THR A 1 328 ? 51.975 30.573 9.714 1.00 80.06 328 THR A O 1
ATOM 2613 N N . HIS A 1 329 ? 50.359 31.426 8.430 1.00 80.94 329 HIS A N 1
ATOM 2614 C CA . HIS A 1 329 ? 51.219 31.549 7.251 1.00 80.94 329 HIS A CA 1
ATOM 2615 C C . HIS A 1 329 ? 52.420 32.484 7.477 1.00 80.94 329 HIS A C 1
ATOM 2617 O O . HIS A 1 329 ? 53.523 32.157 7.046 1.00 80.94 329 HIS A O 1
ATOM 2623 N N . LYS A 1 330 ? 52.243 33.596 8.209 1.00 76.94 330 LYS A N 1
ATOM 2624 C CA . LYS A 1 330 ? 53.352 34.485 8.603 1.00 76.94 330 LYS A CA 1
ATOM 2625 C C . LYS A 1 330 ? 54.371 33.830 9.537 1.00 76.94 330 LYS A C 1
ATOM 2627 O O . LYS A 1 330 ? 55.505 34.277 9.555 1.00 76.94 330 LYS A O 1
ATOM 2632 N N . SER A 1 331 ? 53.982 32.823 10.320 1.00 75.31 331 SER A N 1
ATOM 2633 C CA . SER A 1 331 ? 54.906 32.102 11.212 1.00 75.31 331 SER A CA 1
ATOM 2634 C C . SER A 1 331 ? 55.782 31.067 10.490 1.00 75.31 331 SER A C 1
ATOM 2636 O O . SER A 1 331 ? 56.765 30.600 11.058 1.00 75.31 331 SER A O 1
ATOM 2638 N N . TYR A 1 332 ? 55.427 30.720 9.247 1.00 70.44 332 TYR A N 1
ATOM 2639 C CA . TYR A 1 332 ? 56.151 29.768 8.398 1.00 70.44 332 TYR A CA 1
ATOM 2640 C C . TYR A 1 332 ? 57.054 30.438 7.343 1.00 70.44 332 TYR A C 1
ATOM 2642 O O . TYR A 1 332 ? 57.667 29.728 6.546 1.00 70.44 332 TYR A O 1
ATOM 2650 N N . LEU A 1 333 ? 57.125 31.775 7.322 1.00 62.62 333 LEU A N 1
ATOM 2651 C CA . LEU A 1 333 ? 58.021 32.584 6.482 1.00 62.62 333 LEU A CA 1
ATOM 2652 C C . LEU A 1 333 ? 59.098 33.240 7.348 1.00 62.62 333 LEU A C 1
ATOM 2654 O O . LEU A 1 333 ? 60.260 33.276 6.894 1.00 62.62 333 LEU A O 1
#

Sequence (333 aa):
FQFKIKDATFRNSQAKKHNSRDIPPTGYGGGIFLTGTGDYDVDSDQIDLSGMKSDSNSADSGGQSTYIVMPQLEEFCQKDSGALVKGDYDDKESDLNDVEGISTDVASFNQLNPQEIKEEQKPLHYYWAVFASLRTAKVVVDFRNVDEPFKYQLFGINMIEGTNEFIWPPLDGTSDPIVVEDVPGSDQIATFSMKDKQFLNYKQKQYGALISNDRRFFTGIDGIEGNVVQLEVEVIFDSEGGGEDPGKETEQEQEQIIEEQQQQDSPQKSKFPWWIGFLIGLVVVAVIITIGSCLFCYCCIWKKMKKEKDLDIRLKQLKDDFEIIKQTHKSYL

Radius of gyration: 32.16 Å; chains: 1; bounding box: 116×64×74 Å

Foldseek 3Di:
DADAQQADEQEQAWWDFDPPDFFQHTFEASADEEADADADDLVPNRAACQNYHYYNAQTPQFQSHYEYEEQCLLVNCQVPVNNRPQHPPDLAPHDLRNAKYANHHPVVSRGDGSVRCVVGMGSSNVSNFQFKEWDAKEWEAEPVDLQFFIKIKTWTPSDDFDDPDDDPPDPPRDFDGFDWADDPPGTIITMGTDRDPPVCPVVVDWDWAWDHPRVPFTAYHPSHGPPTHTYHYHYHDDPDDDDDDPDDDDPPPPPPPPPPDDDDDDDDDDDDDPVVVVVVVVVVVVVVVVVVVVVVVVVVVVVVVVVVVVVVVVVVVVVVVVVVVVVVVVVVD